Protein 8CBA (pdb70)

Nearest PDB structures (foldseek):
  8cba-assembly1_A  TM=1.005E+00  e=4.053E-39  Enterococcus faecalis
  8fh4-assembly4_D  TM=4.924E-01  e=2.339E-04  Homo sapiens
  6e2n-assembly1_B  TM=5.379E-01  e=1.139E-03  Homo sapiens
  8ps7-assembly1_A  TM=4.544E-01  e=3.965E-04  Medicago truncatula
  6xih-assembly2_B  TM=5.307E-01  e=2.171E-03  Homo sapiens

Foldseek 3Di:
DDQWDDDPQWIWGNDDFKIKIKHACVVFPDDPCACVQQDDDPQEFHWDDWDDDPRMIITITTDDPQWAQQVVCLPPDPLQVLLLLLLVLVVVVVVPFFAALASRQKIDNGSNRIGGYDTGDPPPRDDGDPDDPLLRSLLRVCCSHHDDHSVVCNVPVVVVCVPRPDVLSVVSVPDDDSVSNSVSSVVVNVVVVDD

Secondary structure (DSSP, 8-state):
---EEEETTEEEEE-SSEEEEEEEGGG-S--TTGGGGGS--TTBPPEEEEEEETTEEEEEEE--TT-EEGGGGTTS-HHHHHHHHHHHHHH-GGGT--B--SGGGEEEEETTEEEE--B--SSS-S----S-HHHHHHHHHHHHHSSS-HHHHHHHHHHHHHHH--HHHHHHHH--SHHHHHHHHHHHHHHHT--

B-factor: mean 20.82, std 8.67, range [10.29, 68.73]

Structure (mmCIF, N/CA/C/O backbone):
data_8CBA
#
_entry.id   8CBA
#
_cell.length_a   48.882
_cell.length_b   53.790
_cell.length_c   83.229
_cell.angle_alpha   90.000
_cell.angle_beta   90.000
_cell.angle_gamma   90.000
#
_symmetry.space_group_name_H-M   'P 21 21 21'
#
loop_
_entity.id
_entity.type
_entity.pdbx_description
1 polymer 'Conjugal transfer protein traF'
2 water water
#
loop_
_atom_site.group_PDB
_atom_site.id
_atom_site.type_symbol
_atom_site.label_atom_id
_atom_site.label_alt_id
_atom_site.label_comp_id
_atom_site.label_asym_id
_atom_site.label_entity_id
_atom_site.label_seq_id
_atom_site.pdbx_PDB_ins_code
_atom_site.Cartn_x
_atom_site.Cartn_y
_atom_site.Cartn_z
_atom_site.occupancy
_atom_site.B_iso_or_equiv
_atom_site.auth_seq_id
_atom_site.auth_comp_id
_atom_site.auth_asym_id
_atom_site.auth_atom_id
_atom_site.pdbx_PDB_model_num
ATOM 1 N N . SER A 1 2 ? -6.99596 14.68941 28.49256 1.000 43.67409 0 SER A N 1
ATOM 2 C CA . SER A 1 2 ? -5.67120 14.56589 29.08418 1.000 41.12827 0 SER A CA 1
ATOM 3 C C . SER A 1 2 ? -5.40443 13.13767 29.52937 1.000 38.64038 0 SER A C 1
ATOM 4 O O . SER A 1 2 ? -5.91869 12.69396 30.55890 1.000 40.49009 0 SER A O 1
ATOM 7 N N A MET A 1 3 ? -4.60902 12.40937 28.74409 0.512 33.97006 1 MET A N 1
ATOM 8 N N B MET A 1 3 ? -4.57996 12.43294 28.76637 0.488 33.97778 1 MET A N 1
ATOM 9 C CA A MET A 1 3 ? -4.28293 11.02408 29.06864 0.512 30.89001 1 MET A CA 1
ATOM 10 C CA B MET A 1 3 ? -4.25825 11.05384 29.09597 0.488 30.91147 1 MET A CA 1
ATOM 11 C C A MET A 1 3 ? -3.24397 10.98594 30.18562 0.512 28.93946 1 MET A C 1
ATOM 12 C C B MET A 1 3 ? -3.23057 11.00864 30.21524 0.488 28.94694 1 MET A C 1
ATOM 13 O O A MET A 1 3 ? -2.11948 11.46559 30.00650 0.512 30.42555 1 MET A O 1
ATOM 14 O O B MET A 1 3 ? -2.10623 11.49943 30.06393 0.488 30.49837 1 MET A O 1
ATOM 23 N N . LYS A 1 4 ? -3.61570 10.41120 31.33701 1.000 19.47950 2 LYS A N 1
ATOM 24 C CA . LYS A 1 4 ? -2.76851 10.39582 32.52282 1.000 17.63283 2 LYS A CA 1
ATOM 25 C C . LYS A 1 4 ? -1.86495 9.17392 32.61925 1.000 14.22342 2 LYS A C 1
ATOM 26 O O . LYS A 1 4 ? -1.01408 9.12048 33.51528 1.000 15.04831 2 LYS A O 1
ATOM 32 N N . TYR A 1 5 ? -2.02125 8.21331 31.71317 1.000 15.03106 3 TYR A N 1
ATOM 33 C CA . TYR A 1 5 ? -1.30967 6.94572 31.76144 1.000 14.00578 3 TYR A CA 1
ATOM 34 C C . TYR A 1 5 ? -1.13719 6.46185 30.33437 1.000 13.46555 3 TYR A C 1
ATOM 35 O O . TYR A 1 5 ? -2.07169 6.54475 29.53243 1.000 15.97336 3 TYR A O 1
ATOM 44 N N . LYS A 1 6 ? 0.05762 5.97210 30.00643 1.000 12.49110 4 LYS A N 1
ATOM 45 C CA . LYS A 1 6 ? 0.25827 5.35428 28.70041 1.000 12.16430 4 LYS A CA 1
ATOM 46 C C . LYS A 1 6 ? 1.42928 4.37830 28.74487 1.000 13.30286 4 LYS A C 1
ATOM 47 O O . LYS A 1 6 ? 2.46156 4.65745 29.36171 1.000 14.15069 4 LYS A O 1
ATOM 53 N N . ILE A 1 7 ? 1.25794 3.24448 28.08096 1.000 12.65494 5 ILE A N 1
ATOM 54 C CA . ILE A 1 7 ? 2.32498 2.26493 27.91504 1.000 11.82226 5 ILE A CA 1
ATOM 55 C C . ILE A 1 7 ? 3.22520 2.69806 26.76251 1.000 12.35612 5 ILE A C 1
ATOM 56 O O . ILE A 1 7 ? 2.74767 3.16542 25.72282 1.000 13.53369 5 ILE A O 1
ATOM 61 N N A LEU A 1 8 ? 4.53348 2.54977 26.93893 0.891 11.69541 6 LEU A N 1
ATOM 62 N N B LEU A 1 8 ? 4.53303 2.50802 26.93669 0.109 11.78669 6 LEU A N 1
ATOM 63 C CA A LEU A 1 8 ? 5.49128 2.60114 25.83873 0.891 12.15958 6 LEU A CA 1
ATOM 64 C CA B LEU A 1 8 ? 5.51852 2.62529 25.86201 0.109 12.11219 6 LEU A CA 1
ATOM 65 C C A LEU A 1 8 ? 6.41139 1.40169 26.00555 0.891 12.59792 6 LEU A C 1
ATOM 66 C C B LEU A 1 8 ? 6.43513 1.41214 26.00239 0.109 12.77048 6 LEU A C 1
ATOM 67 O O A LEU A 1 8 ? 7.25604 1.38732 26.91004 0.891 12.16825 6 LEU A O 1
ATOM 68 O O B LEU A 1 8 ? 7.32031 1.40707 26.86405 0.109 12.34137 6 LEU A O 1
ATOM 77 N N . LYS A 1 9 ? 6.23483 0.39570 25.15535 1.000 14.88415 7 LYS A N 1
ATOM 78 C CA . LYS A 1 9 ? 6.99376 -0.84785 25.26542 1.000 14.21468 7 LYS A CA 1
ATOM 79 C C . LYS A 1 9 ? 6.87671 -1.40714 26.68393 1.000 12.38551 7 LYS A C 1
ATOM 80 O O . LYS A 1 9 ? 5.75771 -1.61070 27.15592 1.000 14.63715 7 LYS A O 1
ATOM 86 N N . ASN A 1 10 ? 7.99088 -1.62573 27.39676 1.000 12.23458 8 ASN A N 1
ATOM 87 C CA . ASN A 1 10 ? 7.92178 -2.14995 28.76105 1.000 14.04546 8 ASN A CA 1
ATOM 88 C C . ASN A 1 10 ? 7.92338 -1.05595 29.82271 1.000 12.25747 8 ASN A C 1
ATOM 89 O O . ASN A 1 10 ? 8.12180 -1.35250 31.00953 1.000 13.77269 8 ASN A O 1
ATOM 94 N N . LEU A 1 11 ? 7.69873 0.19232 29.42707 1.000 12.42597 9 LEU A N 1
ATOM 95 C CA . LEU A 1 11 ? 7.58120 1.32153 30.33999 1.000 11.50880 9 LEU A CA 1
ATOM 96 C C . LEU A 1 11 ? 6.11029 1.66921 30.52451 1.000 12.12876 9 LEU A C 1
ATOM 97 O O . LEU A 1 11 ? 5.32748 1.62077 29.57118 1.000 12.89128 9 LEU A O 1
ATOM 102 N N . GLN A 1 12 ? 5.73821 2.04417 31.73805 1.000 11.69523 10 GLN A N 1
ATOM 103 C CA . GLN A 1 12 ? 4.45512 2.68205 31.99843 1.000 12.21397 10 GLN A CA 1
ATOM 104 C C . GLN A 1 12 ? 4.71904 4.12508 32.40867 1.000 12.36437 10 GLN A C 1
ATOM 105 O O . GLN A 1 12 ? 5.48356 4.37392 33.35122 1.000 12.01353 10 GLN A O 1
ATOM 111 N N . PHE A 1 13 ? 4.10140 5.06982 31.69686 1.000 12.14382 11 PHE A N 1
ATOM 112 C CA . PHE A 1 13 ? 4.20766 6.49290 32.00385 1.000 11.06630 11 PHE A CA 1
ATOM 113 C C . PHE A 1 13 ? 2.97157 6.94574 32.76685 1.000 11.20683 11 PHE A C 1
ATOM 114 O O . PHE A 1 13 ? 1.84214 6.63344 32.38045 1.000 12.85723 11 PHE A O 1
ATOM 122 N N . TYR A 1 14 ? 3.19427 7.73325 33.82624 1.000 12.74071 12 TYR A N 1
ATOM 123 C CA . TYR A 1 14 ? 2.13734 8.33521 34.63847 1.000 13.63194 12 TYR A CA 1
ATOM 124 C C . TYR A 1 14 ? 2.38464 9.83856 34.64446 1.000 14.30150 12 TYR A C 1
ATOM 125 O O . TYR A 1 14 ? 3.40342 10.30312 35.16539 1.000 14.68457 12 TYR A O 1
ATOM 134 N N . TYR A 1 15 ? 1.47079 10.59355 34.04131 1.000 13.09896 13 TYR A N 1
ATOM 135 C CA . TYR A 1 15 ? 1.61200 12.04689 33.90253 1.000 13.74925 13 TYR A CA 1
ATOM 136 C C . TYR A 1 15 ? 0.80981 12.69004 35.02883 1.000 14.29392 13 TYR A C 1
ATOM 137 O O . TYR A 1 15 ? -0.41649 12.78716 34.95078 1.000 18.84929 13 TYR A O 1
ATOM 146 N N . GLN A 1 16 ? 1.50124 13.08761 36.09050 1.000 14.78639 14 GLN A N 1
ATO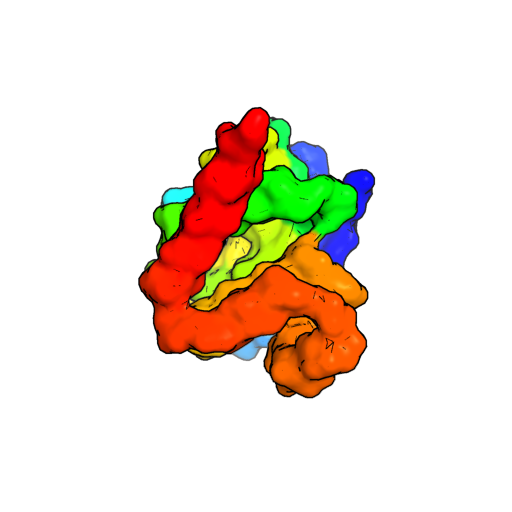M 147 C CA . GLN A 1 16 ? 0.86146 13.59885 37.28844 1.000 16.42866 14 GLN A CA 1
ATOM 148 C C . GLN A 1 16 ? 0.99385 15.11901 37.36275 1.000 16.58068 14 GLN A C 1
ATOM 149 O O . GLN A 1 16 ? 1.44207 15.78330 36.42413 1.000 16.71209 14 GLN A O 1
ATOM 155 N N . GLU A 1 17 ? 0.59424 15.67891 38.50384 1.000 18.42003 15 GLU A N 1
ATOM 156 C CA . GLU A 1 17 ? 0.47047 17.12495 38.62526 1.000 21.40460 15 GLU A CA 1
ATOM 157 C C . GLU A 1 17 ? 1.83226 17.80198 38.59328 1.000 16.08733 15 GLU A C 1
ATOM 158 O O . GLU A 1 17 ? 2.06487 18.71736 37.79276 1.000 20.49873 15 GLU A O 1
ATOM 164 N N . ASN A 1 18 ? 2.73621 17.37893 39.47286 1.000 18.87776 16 ASN A N 1
ATOM 165 C CA . ASN A 1 18 ? 4.03941 18.00052 39.62788 1.000 21.34833 16 ASN A CA 1
ATOM 166 C C . ASN A 1 18 ? 5.16176 17.13104 39.10478 1.000 16.98392 16 ASN A C 1
ATOM 167 O O . ASN A 1 18 ? 6.30519 17.59339 39.05251 1.000 15.74109 16 ASN A O 1
ATOM 172 N N . VAL A 1 19 ? 4.87218 15.87531 38.75350 1.000 15.64074 17 VAL A N 1
ATOM 173 C CA . VAL A 1 19 ? 5.89520 14.91578 38.36896 1.000 15.16037 17 VAL A CA 1
ATOM 174 C C . VAL A 1 19 ? 5.35905 14.02720 37.25623 1.000 13.65524 17 VAL A C 1
ATOM 175 O O . VAL A 1 19 ? 4.15021 13.92569 37.02660 1.000 14.62083 17 VAL A O 1
ATOM 179 N N A ILE A 1 20 ? 6.29665 13.43299 36.51267 0.555 13.20792 18 ILE A N 1
ATOM 180 N N B ILE A 1 20 ? 6.28734 13.36487 36.57761 0.445 13.40137 18 ILE A N 1
ATOM 181 C CA A ILE A 1 20 ? 6.04919 12.26673 35.67019 0.555 13.85302 18 ILE A CA 1
ATOM 182 C CA B ILE A 1 20 ? 5.98129 12.25394 35.69031 0.445 13.85138 18 ILE A CA 1
ATOM 183 C C A ILE A 1 20 ? 6.70447 11.08686 36.37171 0.555 12.94449 18 ILE A C 1
ATOM 184 C C B ILE A 1 20 ? 6.74757 11.05168 36.20962 0.445 13.46292 18 ILE A C 1
ATOM 185 O O A ILE A 1 20 ? 7.78417 11.23376 36.95267 0.555 11.27270 18 ILE A O 1
ATOM 186 O O B ILE A 1 20 ? 7.93932 11.15822 36.52129 0.445 12.75557 18 ILE A O 1
ATOM 195 N N . VAL A 1 21 ? 6.06274 9.91964 36.32711 1.000 13.36450 19 VAL A N 1
ATOM 196 C CA . VAL A 1 21 ? 6.66079 8.68767 36.82879 1.000 14.26885 19 VAL A CA 1
ATOM 197 C C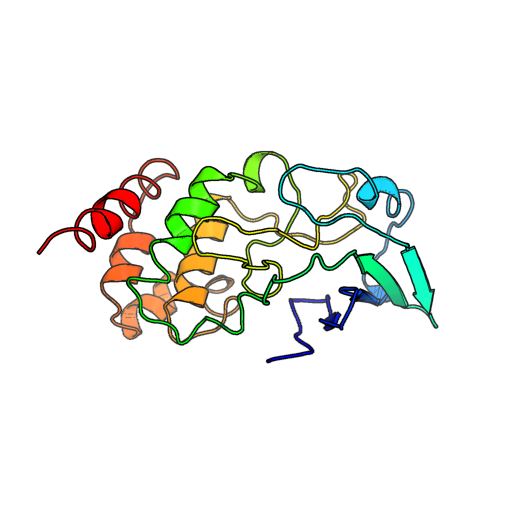 . VAL A 1 21 ? 6.77213 7.70213 35.67374 1.000 13.69052 19 VAL A C 1
ATOM 198 O O . VAL A 1 21 ? 5.79872 7.47946 34.94268 1.000 13.99330 19 VAL A O 1
ATOM 202 N N . VAL A 1 22 ? 7.96046 7.13395 35.48998 1.000 12.53483 20 VAL A N 1
ATOM 203 C CA . VAL A 1 22 ? 8.15744 6.00438 34.58673 1.000 11.59425 20 VAL A CA 1
ATOM 204 C C . VAL A 1 22 ? 8.41194 4.77463 35.44343 1.000 12.45377 20 VAL A C 1
ATOM 205 O O . VAL A 1 22 ? 9.30711 4.77550 36.29814 1.000 13.64368 20 VAL A O 1
ATOM 209 N N . GLN A 1 23 ? 7.59533 3.74318 35.24918 1.000 12.16720 21 GLN A N 1
ATOM 210 C CA . GLN A 1 23 ? 7.68661 2.48690 35.98302 1.000 11.74554 21 GLN A CA 1
ATOM 211 C C . GLN A 1 23 ? 8.15586 1.38713 35.04140 1.000 14.00218 21 GLN A C 1
ATOM 212 O O . GLN A 1 23 ? 7.62029 1.24510 33.93425 1.000 16.18956 21 GLN A O 1
ATOM 218 N N . ILE A 1 24 ? 9.15550 0.61723 35.47023 1.000 12.64643 22 ILE A N 1
ATOM 219 C CA . ILE A 1 24 ? 9.67725 -0.52163 34.71159 1.000 13.02080 22 ILE A CA 1
ATOM 220 C C . ILE A 1 24 ? 9.83406 -1.68633 35.67817 1.000 11.88215 22 ILE A C 1
ATOM 221 O O . ILE A 1 24 ? 10.52210 -1.56075 36.70067 1.000 12.91186 22 ILE A O 1
ATOM 226 N N . ASN A 1 25 ? 9.19703 -2.80987 35.37228 1.000 11.85614 23 ASN A N 1
ATOM 227 C CA . ASN A 1 25 ? 9.35978 -3.98947 36.21057 1.000 12.32528 23 ASN A CA 1
ATOM 228 C C . ASN A 1 25 ? 10.81351 -4.45038 36.17351 1.000 11.77585 23 ASN A C 1
ATOM 229 O O . ASN A 1 25 ? 11.42270 -4.53217 35.10456 1.000 13.06952 23 ASN A O 1
ATOM 234 N N . GLU A 1 26 ? 11.37791 -4.74969 37.35327 1.000 13.38146 24 GLU A N 1
ATOM 235 C CA . GLU A 1 26 ? 12.78032 -5.15003 37.39836 1.000 14.32271 24 GLU A CA 1
ATOM 236 C C . GLU A 1 26 ? 13.04835 -6.46307 36.67893 1.000 14.31999 24 GLU A C 1
ATOM 237 O O . GLU A 1 26 ? 14.20950 -6.74775 36.36716 1.000 17.19841 24 GLU A O 1
ATOM 243 N N . LYS A 1 27 ? 12.01104 -7.23123 36.34968 1.000 14.03638 25 LYS A N 1
ATOM 244 C CA . LYS A 1 27 ? 12.23742 -8.44313 35.57060 1.000 16.17002 25 LYS A CA 1
ATOM 245 C C . LYS A 1 27 ? 12.77464 -8.13311 34.18082 1.000 19.01412 25 LYS A C 1
ATOM 246 O O . LYS A 1 27 ? 13.34251 -9.02294 33.53878 1.000 19.56110 25 LYS A O 1
ATOM 252 N N . TYR A 1 28 ? 12.63026 -6.89479 33.71194 1.000 15.71008 26 TYR A N 1
ATOM 253 C CA . TYR A 1 28 ? 13.17730 -6.47647 32.43084 1.000 16.45338 26 TYR A CA 1
ATOM 254 C C . TYR A 1 28 ? 14.57633 -5.88501 32.53901 1.000 18.68409 26 TYR A C 1
ATOM 255 O O . TYR A 1 28 ? 15.15776 -5.51902 31.51239 1.000 20.55113 26 TYR A O 1
ATOM 264 N N . LEU A 1 29 ? 15.13131 -5.77974 33.74476 1.000 18.55288 27 LEU A N 1
ATOM 265 C CA . LEU A 1 29 ? 16.39869 -5.08572 33.97545 1.000 20.75055 27 LEU A CA 1
ATOM 266 C C . LEU A 1 29 ? 17.40480 -6.08037 34.54656 1.000 24.45331 27 LEU A C 1
ATOM 267 O O . LEU A 1 29 ? 17.52329 -6.22563 35.76548 1.000 25.13511 27 LEU A O 1
ATOM 272 N N . THR A 1 30 ? 18.14993 -6.74700 33.66083 1.000 20.69642 28 THR A N 1
ATOM 273 C CA . THR A 1 30 ? 19.11834 -7.74363 34.11434 1.000 26.62358 28 THR A CA 1
ATOM 274 C C . THR A 1 30 ? 20.29865 -7.09550 34.83173 1.000 27.72998 28 THR A C 1
ATOM 275 O O . THR A 1 30 ? 20.78384 -7.62279 35.83951 1.000 29.74911 28 THR A O 1
ATOM 279 N N . ASN A 1 31 ? 20.77650 -5.95935 34.33171 1.000 23.13991 29 ASN A N 1
ATOM 280 C CA . ASN A 1 31 ? 21.86549 -5.21523 34.94972 1.000 25.11713 29 ASN A CA 1
ATOM 281 C C . ASN A 1 31 ? 21.34205 -3.87322 35.43400 1.000 23.56675 29 ASN A C 1
ATOM 282 O O . ASN A 1 31 ? 20.61258 -3.18768 34.71110 1.000 21.55892 29 ASN A O 1
ATOM 287 N N . ARG A 1 32 ? 21.72146 -3.49594 36.65780 1.000 23.09063 30 ARG A N 1
ATOM 288 C CA . ARG A 1 32 ? 21.20479 -2.28285 37.28081 1.000 22.16131 30 ARG A CA 1
ATOM 289 C C . ARG A 1 32 ? 22.29427 -1.40799 37.89414 1.000 18.46065 30 ARG A C 1
ATOM 290 O O . ARG A 1 32 ? 21.97168 -0.40040 38.52948 1.000 19.47004 30 ARG A O 1
ATOM 298 N N A GLU A 1 33 ? 23.56920 -1.75424 37.67747 0.501 20.20416 31 GLU A N 1
ATOM 299 N N B GLU A 1 33 ? 23.56921 -1.74959 37.69765 0.499 20.17492 31 GLU A N 1
ATOM 300 C CA A GLU A 1 33 ? 24.69437 -1.04093 38.27875 0.501 21.50449 31 GLU A CA 1
ATOM 301 C CA B GLU A 1 33 ? 24.65623 -1.01678 38.34168 0.499 21.43176 31 GLU A CA 1
ATOM 302 C C A G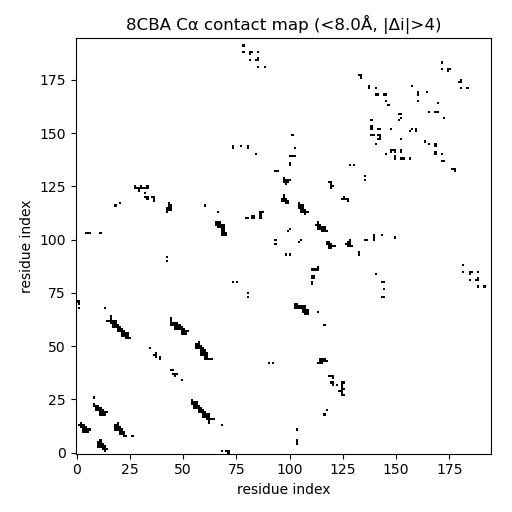LU A 1 33 ? 24.66547 0.45127 37.97868 0.501 22.47894 31 GLU A C 1
ATOM 303 C C B GLU A 1 33 ? 24.64595 0.47049 37.99568 0.499 22.43352 31 GLU A C 1
ATOM 304 O O A GLU A 1 33 ? 25.09554 1.26055 38.80830 0.501 22.01636 31 GLU A O 1
ATOM 305 O O B GLU A 1 33 ? 25.06122 1.29775 38.81591 0.499 22.03912 31 GLU A O 1
ATOM 316 N N . HIS A 1 34 ? 24.16605 0.83693 36.80425 1.000 20.17007 32 HIS A N 1
ATOM 317 C CA . HIS A 1 34 ? 24.26499 2.21001 36.32311 1.000 19.08739 32 HIS A CA 1
ATOM 318 C C . HIS A 1 34 ? 22.92843 2.94495 36.25904 1.000 18.22176 32 HIS A C 1
ATOM 319 O O . HIS A 1 34 ? 22.84645 4.00305 35.62267 1.000 19.91180 32 HIS A O 1
ATOM 326 N N A ILE A 1 35 ? 21.88822 2.41652 36.90876 0.508 19.47078 33 ILE A N 1
ATOM 327 N N B ILE A 1 35 ? 21.88188 2.42569 36.90947 0.492 19.46961 33 ILE A N 1
ATOM 328 C CA A ILE A 1 35 ? 20.55779 3.01484 36.80302 0.508 20.07668 33 ILE A CA 1
ATOM 329 C CA B ILE A 1 35 ? 20.55839 3.03645 36.76909 0.492 20.10833 33 ILE A CA 1
ATOM 330 C C A ILE A 1 35 ? 20.56938 4.47194 37.25457 0.508 19.42773 33 ILE A C 1
ATOM 331 C C B ILE A 1 35 ? 20.53313 4.47157 37.28183 0.492 19.42957 33 ILE A C 1
ATOM 332 O O A ILE A 1 35 ? 19.92334 5.33096 36.64096 0.508 19.93637 33 ILE A O 1
ATOM 333 O O B ILE A 1 35 ? 19.79687 5.31241 36.75106 0.492 20.01911 33 ILE A O 1
ATOM 342 N N . PHE A 1 36 ? 21.32848 4.78483 38.30760 1.000 18.24114 34 PHE A N 1
ATOM 343 C CA . PHE A 1 36 ? 21.36329 6.14949 38.82260 1.000 19.74217 34 PHE A CA 1
ATOM 344 C C . PHE A 1 36 ? 22.08180 7.12695 37.89524 1.000 19.30238 34 PHE A C 1
ATOM 345 O O . PHE A 1 36 ? 22.02845 8.33883 38.14405 1.000 20.29081 34 PHE A O 1
ATOM 353 N N . ASP A 1 37 ? 22.73103 6.63890 36.83176 1.000 18.04790 35 ASP A N 1
ATOM 354 C CA . ASP A 1 37 ? 23.32651 7.53986 35.84934 1.000 19.56399 35 ASP A CA 1
ATOM 355 C C . ASP A 1 37 ? 22.28680 8.44805 35.20474 1.000 20.86078 35 ASP A C 1
ATOM 356 O O . ASP A 1 37 ? 22.63238 9.53136 34.72304 1.000 21.39277 35 ASP A O 1
ATOM 361 N N . VAL A 1 38 ? 21.01543 8.03680 35.18261 1.000 18.49745 36 VAL A N 1
ATOM 362 C CA . VAL A 1 38 ? 19.99113 8.86999 34.55683 1.000 20.42338 36 VAL A CA 1
ATOM 363 C C . VAL A 1 38 ? 19.71308 10.15303 35.32452 1.000 20.90453 36 VAL A C 1
ATOM 364 O O . VAL A 1 38 ? 18.97998 11.01138 34.82379 1.000 19.39987 36 VAL A O 1
ATOM 368 N N . GLU A 1 39 ? 20.27917 10.31696 36.52385 1.000 18.84180 37 GLU A N 1
ATOM 369 C CA . GLU A 1 39 ? 20.16644 11.58749 37.22886 1.000 20.08925 37 GLU A CA 1
ATOM 370 C C . GLU A 1 39 ? 20.98632 12.68895 36.57364 1.000 21.19921 37 GLU A C 1
ATOM 371 O O . GLU A 1 39 ? 20.79913 13.86196 36.91380 1.000 23.70811 37 GLU A O 1
ATOM 377 N N . GLU A 1 40 ? 21.87392 12.34409 35.64465 1.000 20.65788 38 GLU A N 1
ATOM 378 C CA . GLU A 1 40 ? 22.67782 13.34421 34.95324 1.000 23.89969 38 GLU A CA 1
ATOM 379 C C . GLU A 1 40 ? 21.78778 14.22547 34.08551 1.000 25.02978 38 GLU A C 1
ATOM 380 O O . GLU A 1 40 ? 20.96320 13.72438 33.31340 1.000 22.28196 38 GLU A O 1
ATOM 386 N N A SER A 1 41 ? 21.94646 15.53966 34.21835 0.513 24.14778 39 SER A N 1
ATOM 387 N N B SER A 1 41 ? 21.969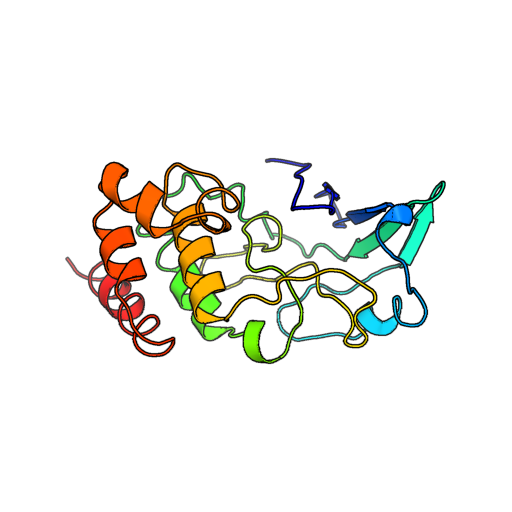77 15.53799 34.20537 0.487 24.17733 39 SER A N 1
ATOM 388 C CA A SER A 1 41 ? 21.12413 16.46546 33.45601 0.513 24.58113 39 SER A CA 1
ATOM 389 C CA B SER A 1 41 ? 21.16840 16.48551 33.44972 0.487 24.60050 39 SER A CA 1
ATOM 390 C C A SER A 1 41 ? 21.54153 16.46913 31.98901 0.513 24.82147 39 SER A C 1
ATOM 391 C C B SER A 1 41 ? 21.54721 16.44598 31.97475 0.487 24.83074 39 SER A C 1
ATOM 392 O O A SER A 1 41 ? 22.68590 16.17912 31.63429 0.513 25.14891 39 SER A O 1
ATOM 393 O O B SER A 1 41 ? 22.67334 16.11540 31.60105 0.487 25.23396 39 SER A O 1
ATOM 398 N N . GLU A 1 42 ? 20.58754 16.81669 31.13032 1.000 21.95544 40 GLU A N 1
ATOM 399 C CA . GLU A 1 42 ? 20.83459 16.92155 29.69947 1.000 23.16995 40 GLU A CA 1
ATOM 400 C C . GLU A 1 42 ? 19.88847 17.96005 29.13479 1.000 20.00743 40 GLU A C 1
ATOM 401 O O . GLU A 1 42 ? 18.71702 17.98803 29.50973 1.000 19.91395 40 GLU A O 1
ATOM 407 N N . GLN A 1 43 ? 20.40231 18.81772 28.25701 1.000 22.19920 41 GLN A N 1
ATOM 408 C CA . GLN A 1 43 ? 19.54740 19.79990 27.61354 1.000 21.26292 41 GLN A CA 1
ATOM 409 C C . GLN A 1 43 ? 18.37565 19.10291 26.92938 1.000 16.42402 41 GLN A C 1
ATOM 410 O O . GLN A 1 43 ? 18.53586 18.05458 26.29958 1.000 18.33487 41 GLN A O 1
ATOM 416 N N . TYR A 1 44 ? 17.18761 19.67913 27.09353 1.000 17.02156 42 TYR A N 1
ATOM 417 C CA . TYR A 1 44 ? 15.92379 19.20728 26.52041 1.000 16.00880 42 TYR A CA 1
ATOM 418 C C . TYR A 1 44 ? 15.31177 18.01622 27.24871 1.000 16.05453 42 TYR A C 1
ATOM 419 O O . TYR A 1 44 ? 14.31914 17.46814 26.74648 1.000 18.77522 42 TYR A O 1
ATOM 428 N N . PHE A 1 45 ? 15.85451 17.59675 28.39332 1.000 14.98580 43 PHE A N 1
ATOM 429 C CA . PHE A 1 45 ? 15.27035 16.53560 29.20245 1.000 15.52382 43 PHE A CA 1
ATOM 430 C C . PHE A 1 45 ? 14.87309 17.09013 30.55906 1.000 16.88363 43 PHE A C 1
ATOM 431 O O . PHE A 1 45 ? 15.59470 17.90863 31.13884 1.000 17.56948 43 PHE A O 1
ATOM 439 N N . VAL A 1 46 ? 13.71567 16.65356 31.05973 1.000 14.41616 44 VAL A N 1
ATOM 440 C CA . VAL A 1 46 ? 13.31755 17.03778 32.40768 1.000 15.50803 44 VAL A CA 1
ATOM 441 C C . VAL A 1 46 ? 14.24881 16.38929 33.42819 1.000 15.57955 44 VAL A C 1
ATOM 442 O O . VAL A 1 46 ? 14.87168 15.35152 33.18007 1.000 18.00562 44 VAL A O 1
ATOM 446 N N . ASP A 1 47 ? 14.34301 17.01422 34.59903 1.000 16.12291 45 ASP A N 1
ATOM 447 C CA . ASP A 1 47 ? 15.25367 16.53682 35.63109 1.000 17.57802 45 ASP A CA 1
ATOM 448 C C . ASP A 1 47 ? 14.64275 15.39080 36.42976 1.000 15.82017 45 ASP A C 1
ATOM 449 O O . ASP A 1 47 ? 13.45194 15.39201 36.74268 1.000 17.12088 45 ASP A O 1
ATOM 454 N N . VAL A 1 48 ? 15.47420 14.41579 36.76778 1.000 17.44011 46 VAL A N 1
ATOM 455 C CA . VAL A 1 48 ? 15.05997 13.33787 37.65714 1.000 16.87083 46 VAL A CA 1
ATOM 456 C C . VAL A 1 48 ? 15.03931 13.85524 39.08937 1.000 19.62667 46 VAL A C 1
ATOM 457 O O . VAL A 1 48 ? 16.00426 14.47668 39.55599 1.000 21.78799 46 VAL A O 1
ATOM 461 N N . GLU A 1 49 ? 13.92824 13.62235 39.78295 1.000 15.90163 47 GLU A N 1
ATOM 462 C CA . GLU A 1 49 ? 13.81723 13.97727 41.19098 1.000 16.99041 47 GLU A CA 1
ATOM 463 C C . GLU A 1 49 ? 14.21073 12.83142 42.11394 1.000 16.75613 47 GLU A C 1
ATOM 464 O O . GLU A 1 49 ? 14.89885 13.06191 43.11720 1.000 20.07866 47 GLU A O 1
ATOM 470 N N A GLU A 1 50 ? 13.80490 11.60109 41.80839 0.579 16.99311 48 GLU A N 1
ATOM 471 N N B GLU A 1 50 ? 13.77623 11.60759 41.81136 0.421 17.02298 48 GLU A N 1
ATOM 472 C CA A GLU A 1 50 ? 14.19811 10.47443 42.64426 0.579 19.46720 48 GLU A CA 1
ATOM 473 C CA B GLU A 1 50 ? 14.06504 10.45022 42.64854 0.421 19.44470 48 GLU A CA 1
ATOM 474 C C A GLU A 1 50 ? 14.00696 9.16744 41.89144 0.579 17.28250 48 GLU A C 1
ATOM 475 C C B GLU A 1 50 ? 14.11006 9.19462 41.78918 0.421 17.65152 48 GLU A C 1
ATOM 476 O O A GLU A 1 50 ? 13.20162 9.06884 40.95927 0.579 15.95573 48 GLU A O 1
ATOM 477 O O B GLU A 1 50 ? 13.57022 9.15508 40.67971 0.421 15.08727 48 GLU A O 1
ATOM 488 N N . ILE A 1 51 ? 14.77020 8.16457 42.31792 1.000 15.36696 49 ILE A N 1
ATOM 489 C CA . ILE A 1 51 ? 14.71740 6.81272 41.77152 1.000 18.97233 49 ILE A CA 1
ATOM 490 C C . ILE A 1 51 ? 14.41751 5.88509 42.93851 1.000 16.94449 49 ILE A C 1
ATOM 491 O O . ILE A 1 51 ? 15.15343 5.87729 43.93472 1.000 19.81050 49 ILE A O 1
ATOM 496 N N . LEU A 1 52 ? 13.33793 5.11833 42.82834 1.000 15.78787 50 LEU A N 1
ATOM 497 C CA . LEU A 1 52 ? 12.85016 4.26846 43.90380 1.000 17.35846 50 LEU A CA 1
ATOM 498 C C . LEU A 1 52 ? 12.53720 2.89816 43.32384 1.000 15.70928 50 LEU A C 1
ATOM 499 O O . LEU A 1 52 ? 12.44737 2.72603 42.10648 1.000 14.90075 50 LEU A O 1
ATOM 504 N N . THR A 1 53 ? 12.36391 1.91104 44.19146 1.000 15.49450 51 THR A N 1
ATOM 505 C CA . THR A 1 53 ? 11.70692 0.68128 43.77697 1.000 16.13640 51 THR A CA 1
ATOM 506 C C . THR A 1 53 ? 10.52155 0.41012 44.68416 1.000 16.32339 51 THR A C 1
ATOM 507 O O . THR A 1 53 ? 10.50387 0.81419 45.85719 1.000 17.10513 51 THR A O 1
ATOM 511 N N . LYS A 1 54 ? 9.53467 -0.28514 44.13279 1.000 17.28972 52 LYS A N 1
ATOM 512 C CA . LYS A 1 54 ? 8.28344 -0.56801 44.82158 1.000 17.32900 52 LYS A CA 1
ATOM 513 C C . LYS A 1 54 ? 7.87703 -1.97092 44.40342 1.000 16.91055 52 LYS A C 1
ATOM 514 O O . LYS A 1 54 ? 7.48753 -2.17669 43.25185 1.000 16.07909 52 LYS A O 1
ATOM 520 N N . ASP A 1 55 ? 8.00921 -2.93606 45.31400 1.000 16.38550 53 ASP A N 1
ATOM 521 C CA . ASP A 1 55 ? 7.58777 -4.31886 45.08002 1.000 17.87993 53 ASP A CA 1
ATOM 522 C C . ASP A 1 55 ? 8.08489 -4.85912 43.73644 1.000 14.71437 53 ASP A C 1
ATOM 523 O O . ASP A 1 55 ? 7.32370 -5.40119 42.92970 1.000 16.77211 53 ASP A O 1
ATOM 528 N N . GLY A 1 56 ? 9.38427 -4.71882 43.50585 1.000 14.71624 54 GLY A N 1
ATOM 529 C CA . GLY A 1 56 ? 10.00620 -5.29991 42.33322 1.000 14.64700 54 GLY A CA 1
ATOM 530 C C . GLY A 1 56 ? 9.90777 -4.47215 41.07046 1.000 12.83942 54 GLY A C 1
ATOM 531 O O . GLY A 1 56 ? 10.24674 -4.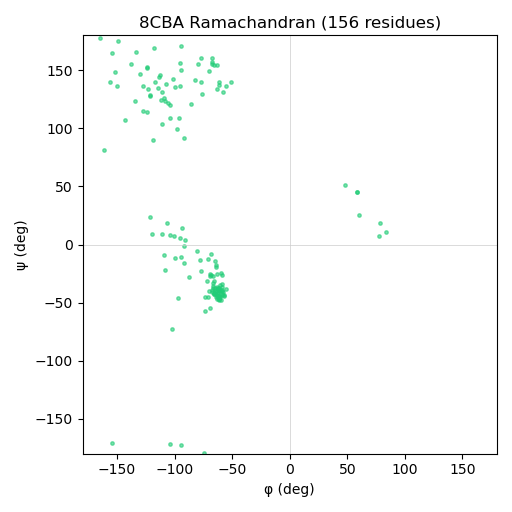97577 39.99101 1.000 15.16963 54 GLY A O 1
ATOM 532 N N . LYS A 1 57 ? 9.47523 -3.21689 41.17155 1.000 13.19953 55 LYS A N 1
ATOM 533 C CA . LYS A 1 57 ? 9.36212 -2.32067 40.02572 1.000 13.01592 55 LYS A CA 1
ATOM 534 C C . LYS A 1 57 ? 10.18999 -1.07170 40.27785 1.000 11.66407 55 LYS A C 1
ATOM 535 O O . LYS A 1 57 ? 10.13519 -0.48702 41.36566 1.000 14.11748 55 LYS A O 1
ATOM 541 N N . LEU A 1 58 ? 10.96350 -0.68469 39.27450 1.000 13.01530 56 LEU A N 1
ATOM 542 C CA . LEU A 1 58 ? 11.69530 0.56807 39.30809 1.000 13.89813 56 LEU A CA 1
ATOM 543 C C . LEU A 1 58 ? 10.75123 1.73116 39.02113 1.000 13.23005 56 LEU A C 1
ATOM 544 O O . LEU A 1 58 ? 9.86739 1.63392 38.16083 1.000 13.81934 56 LEU A O 1
ATOM 549 N N . GLU A 1 59 ? 10.94762 2.83149 39.74999 1.000 13.12340 57 GLU A N 1
ATOM 550 C CA . GLU A 1 59 ? 10.16054 4.05248 39.60657 1.000 12.96472 57 GLU A CA 1
ATOM 551 C C . GLU A 1 59 ? 11.15454 5.18547 39.41183 1.000 13.54849 57 GLU A C 1
ATOM 552 O O . GLU A 1 59 ? 11.93942 5.48591 40.31956 1.000 15.42330 57 GLU A O 1
ATOM 558 N N . ILE A 1 60 ? 11.13995 5.81403 38.24243 1.000 13.04211 58 ILE A N 1
ATOM 559 C CA . ILE A 1 60 ? 11.90574 7.03124 38.01087 1.000 13.98199 58 ILE A CA 1
ATOM 560 C C . ILE A 1 60 ? 10.92015 8.19080 38.04742 1.000 13.87220 58 ILE A C 1
ATOM 561 O O . ILE A 1 60 ? 9.96040 8.23193 37.26356 1.000 13.74497 58 ILE A O 1
ATOM 566 N N . VAL A 1 61 ? 11.13901 9.12202 38.97162 1.000 13.91214 59 VAL A N 1
ATOM 567 C CA . VAL A 1 61 ? 10.24615 10.25029 39.19577 1.000 14.55470 59 VAL A CA 1
ATOM 568 C C . VAL A 1 61 ? 10.92113 11.48634 38.61865 1.000 14.61251 59 VAL A C 1
ATOM 569 O O . VAL A 1 61 ? 12.03190 11.83693 39.03231 1.000 16.24434 59 VAL A O 1
ATOM 573 N N . TYR A 1 62 ? 10.25791 12.14880 37.66971 1.000 13.84876 60 TYR A N 1
ATOM 574 C CA . TYR A 1 62 ? 10.80207 13.30870 36.97906 1.000 14.39166 60 TYR A CA 1
ATOM 575 C C . TYR A 1 62 ? 10.02043 14.55613 37.35717 1.000 13.92358 60 TYR A C 1
ATOM 576 O O . TYR A 1 62 ? 8.80381 14.51169 37.55182 1.000 14.51041 60 TYR A O 1
ATOM 585 N N . ASN A 1 63 ? 10.72416 15.68588 37.42695 1.000 14.42634 61 ASN A N 1
ATOM 586 C CA . ASN A 1 63 ? 10.04765 16.97165 37.51045 1.000 16.40092 61 ASN A CA 1
ATOM 587 C C . ASN A 1 63 ? 9.18435 17.19939 36.27302 1.000 15.26591 61 ASN A C 1
ATOM 588 O O . ASN A 1 63 ? 9.58579 16.89788 35.14424 1.000 17.62246 61 ASN A O 1
ATOM 593 N N . ARG A 1 64 ? 7.97637 17.71264 36.49105 1.000 13.72831 62 ARG A N 1
ATOM 594 C CA . ARG A 1 64 ? 7.12706 18.14695 35.38915 1.000 15.02446 62 ARG A CA 1
ATOM 595 C C . ARG A 1 64 ? 7.02224 19.66101 35.44960 1.000 15.67360 62 ARG A C 1
ATOM 596 O O . ARG A 1 64 ? 6.29307 20.19692 36.30153 1.000 15.51610 62 ARG A O 1
ATOM 604 N N . PRO A 1 65 ? 7.72296 20.39392 34.59002 1.000 14.51465 63 PRO A N 1
ATOM 605 C CA . PRO A 1 65 ? 7.62901 21.85805 34.63901 1.000 14.31526 63 PRO A CA 1
ATOM 606 C C . PRO A 1 65 ? 6.23776 22.33475 34.25692 1.000 15.48596 63 PRO A C 1
ATOM 607 O O . PRO A 1 65 ? 5.50798 21.67519 33.51289 1.000 15.58475 63 PRO A O 1
ATOM 611 N N . ASN A 1 66 ? 5.88565 23.51830 34.76048 1.000 15.29039 64 ASN A N 1
ATOM 612 C CA . ASN A 1 66 ? 4.55896 24.07440 34.52606 1.000 15.24894 64 ASN A CA 1
ATOM 613 C C . ASN A 1 66 ? 4.30991 24.29913 33.03935 1.000 13.53229 64 ASN A C 1
ATOM 614 O O . ASN A 1 66 ? 5.19458 24.73641 32.30418 1.000 14.63721 64 ASN A O 1
ATOM 619 N N . GLY A 1 67 ? 3.09214 23.98363 32.60903 1.000 16.01423 65 GLY A N 1
ATOM 620 C CA . GLY A 1 67 ? 2.66006 24.26356 31.25136 1.000 19.03316 65 GLY A CA 1
ATOM 621 C C . GLY A 1 67 ? 3.14291 23.30770 30.17876 1.000 19.40503 65 GLY A C 1
ATOM 622 O O . GLY A 1 67 ? 3.11724 23.67150 28.99447 1.000 24.29938 65 GLY A O 1
ATOM 623 N N . TYR A 1 68 ? 3.58367 22.11249 30.53604 1.000 18.02386 66 TYR A N 1
ATOM 624 C CA . TYR A 1 68 ? 3.98767 21.11874 29.54506 1.000 17.19371 66 TYR A CA 1
ATOM 625 C C . TYR A 1 68 ? 2.97774 19.98347 29.48523 1.000 25.56346 66 TYR A C 1
ATOM 626 O O . TYR A 1 68 ? 2.68187 19.35175 30.50609 1.000 29.18024 66 TYR A O 1
ATOM 635 N N . THR A 1 69 ? 2.47075 19.71416 28.27040 1.000 21.30968 67 THR A N 1
ATOM 636 C CA . THR A 1 69 ? 1.42972 18.74760 27.97398 1.000 23.13808 67 THR A CA 1
ATOM 637 C C . THR A 1 69 ? 2.02366 17.54199 27.26207 1.000 18.95448 67 THR A C 1
ATOM 638 O O . THR A 1 69 ? 2.86298 17.69680 26.36712 1.000 16.16198 67 THR A O 1
ATOM 642 N N . PRO A 1 70 ? 1.59650 16.34053 27.62722 1.000 18.14385 68 PRO A N 1
ATOM 643 C CA . PRO A 1 70 ? 2.03785 15.14758 26.89813 1.000 16.95802 68 PRO A CA 1
ATOM 644 C C . PRO A 1 70 ? 1.66917 15.23708 25.41933 1.000 15.71882 68 PRO A C 1
ATOM 645 O O . PRO A 1 70 ? 0.53773 15.55761 25.05689 1.000 15.40728 68 PRO A O 1
ATOM 649 N N . LEU A 1 71 ? 2.64794 14.96696 24.56652 1.000 14.81405 69 LEU A N 1
ATOM 650 C CA . LEU A 1 71 ? 2.43093 15.12742 23.13108 1.000 16.29283 69 LEU A CA 1
ATOM 651 C C . LEU A 1 71 ? 1.32301 14.21871 22.60079 1.000 15.00860 69 LEU A C 1
ATOM 652 O O . LEU A 1 71 ? 0.65760 14.56515 21.61435 1.000 16.01112 69 LEU A O 1
ATOM 657 N N A LEU A 1 72 ? 1.14435 13.04873 23.23511 0.523 15.28747 70 LEU A N 1
ATOM 658 N N B LEU A 1 72 ? 1.08890 13.06345 23.22072 0.477 15.25001 70 LEU A N 1
ATOM 659 C CA A LEU A 1 72 ? 0.00826 12.16972 22.97176 0.523 16.07401 70 LEU A CA 1
ATOM 660 C CA B LEU A 1 72 ? -0.01810 12.22873 22.77352 0.477 15.45629 70 LEU A CA 1
ATOM 661 C C A LEU A 1 72 ? -1.29527 12.95065 22.87527 0.523 15.65330 70 LEU A C 1
ATOM 662 C C B LEU A 1 72 ? -1.35559 12.95028 22.86506 0.477 15.66715 70 LEU A C 1
ATOM 663 O O A LEU A 1 72 ? -2.12862 12.67956 22.00406 0.523 17.54452 70 LEU A O 1
ATOM 664 O O B LEU A 1 72 ? -2.27069 12.63295 22.09856 0.477 17.81099 70 LEU A O 1
ATOM 673 N N . ASP A 1 73 ? -1.48586 13.92755 23.76419 1.000 15.26216 71 ASP A N 1
ATOM 674 C CA . ASP A 1 73 ? -2.73145 14.68157 23.86265 1.000 18.58229 71 ASP A CA 1
ATOM 675 C C . ASP A 1 73 ? -2.95420 15.62699 22.69041 1.000 20.33482 71 ASP A C 1
ATOM 676 O O . ASP A 1 73 ? -4.04765 16.19212 22.57359 1.000 24.91792 71 ASP A O 1
ATOM 681 N N . LEU A 1 74 ? -1.95754 15.80852 21.82917 1.000 16.27494 72 LEU A N 1
ATOM 682 C CA . LEU A 1 74 ? -2.04126 16.74717 20.71683 1.000 17.52499 72 LEU A CA 1
ATOM 683 C C . LEU A 1 74 ? -2.09187 16.05172 19.36633 1.000 16.68866 72 LEU A C 1
ATOM 684 O O . LEU A 1 74 ? -2.00312 16.72220 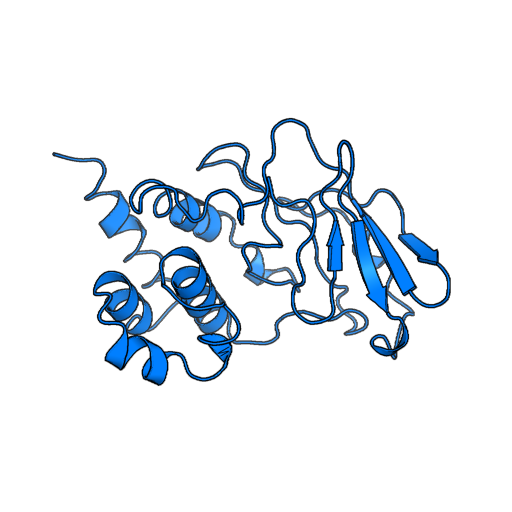18.32569 1.000 17.21309 72 LEU A O 1
ATOM 689 N N . LYS A 1 75 ? -2.24631 14.72903 19.35148 1.000 17.00911 73 LYS A N 1
ATOM 690 C CA . LYS A 1 75 ? -2.22045 14.00287 18.08990 1.000 16.76772 73 LYS A CA 1
ATOM 691 C C . LYS A 1 75 ? -3.37192 14.40938 17.17396 1.000 17.12233 73 LYS A C 1
ATOM 692 O O . LYS A 1 75 ? -3.25581 14.29350 15.94788 1.000 19.96274 73 LYS A O 1
ATOM 698 N N . GLU A 1 76 ? -4.47619 14.90180 17.72960 1.000 18.14884 74 GLU A N 1
ATOM 699 C CA . GLU A 1 76 ? -5.59938 15.29158 16.88232 1.000 21.72784 74 GLU A CA 1
ATOM 700 C C . GLU A 1 76 ? -5.55157 16.75167 16.44770 1.000 19.67045 74 GLU A C 1
ATOM 701 O O . GLU A 1 76 ? -6.48273 17.21606 15.77893 1.000 23.89131 74 GLU A O 1
ATOM 707 N N . TYR A 1 77 ? -4.49822 17.47953 16.80017 1.000 17.51012 75 TYR A N 1
ATOM 708 C CA . TYR A 1 77 ? -4.29178 18.80268 16.23655 1.000 14.33940 75 TYR A CA 1
ATOM 709 C C . TYR A 1 77 ? -3.97497 18.70182 14.73988 1.000 15.13025 75 TYR A C 1
ATOM 710 O O . TYR A 1 77 ? -3.57703 17.65292 14.21895 1.000 15.74632 75 TYR A O 1
ATOM 719 N N . ALA A 1 78 ? -4.16783 19.82407 14.04856 1.000 14.21417 76 ALA A N 1
ATOM 720 C CA . ALA A 1 78 ? -4.03181 19.87148 12.59960 1.000 13.64780 76 ALA A CA 1
ATOM 721 C C . ALA A 1 78 ? -2.60988 19.54715 12.15700 1.000 12.73746 76 ALA A C 1
ATOM 722 O O . ALA A 1 78 ? -1.63461 19.76923 12.87809 1.000 13.61903 76 ALA A O 1
ATOM 724 N N . ASP A 1 79 ? -2.50081 19.04576 10.92626 1.000 13.82709 77 ASP A N 1
ATOM 725 C CA . ASP A 1 79 ? -1.19901 18.65738 10.39492 1.000 14.71675 77 ASP A CA 1
ATOM 726 C C . ASP A 1 79 ? -0.21913 19.82403 10.37134 1.000 14.07435 77 ASP A C 1
ATOM 727 O O . ASP A 1 79 ? 0.98552 19.62898 10.57877 1.000 14.01971 77 ASP A O 1
ATOM 732 N N . PHE A 1 80 ? -0.70291 21.04107 10.08689 1.000 12.86628 78 PHE A N 1
ATOM 733 C CA . PHE A 1 80 ? 0.20826 22.17483 10.01874 1.000 12.76892 78 PHE A CA 1
ATOM 734 C C . PHE A 1 80 ? 0.76946 22.54822 11.38718 1.000 12.35847 78 PHE A C 1
ATOM 735 O O . PHE A 1 80 ? 1.86861 23.11442 11.47265 1.000 13.15615 78 PHE A O 1
ATOM 743 N N . TYR A 1 81 ? 0.02878 22.26399 12.45511 1.000 11.34902 79 TYR A N 1
ATOM 744 C CA . TYR A 1 81 ? 0.55047 22.43356 13.80858 1.000 12.44190 79 TYR A CA 1
ATOM 745 C C . TYR A 1 81 ? 1.60036 21.36958 14.11398 1.000 13.06573 79 TYR A C 1
ATOM 746 O O . TYR A 1 81 ? 2.68611 21.66858 14.63052 1.000 12.37070 79 TYR A O 1
ATOM 755 N N . LYS A 1 82 ? 1.30327 20.11443 13.76154 1.000 12.04148 80 LYS A N 1
ATOM 756 C CA . LYS A 1 82 ? 2.23120 19.01686 14.01262 1.000 11.87138 80 LYS A CA 1
ATOM 757 C C . LYS A 1 82 ? 3.50761 19.14839 13.19003 1.000 11.48778 80 LYS A C 1
ATOM 758 O O . LYS A 1 82 ? 4.57658 18.73275 13.64879 1.000 12.44457 80 LYS A O 1
ATOM 764 N N A LEU A 1 83 ? 3.42995 19.71483 11.97749 0.620 12.41209 81 LEU A N 1
ATOM 765 N N B LEU A 1 83 ? 3.41922 19.73989 11.99998 0.380 12.52023 81 LEU A N 1
ATOM 766 C CA A LEU A 1 83 ? 4.64529 19.92242 11.19428 0.620 13.43903 81 LEU A CA 1
ATOM 767 C CA B LEU A 1 83 ? 4.60612 19.93622 11.18131 0.380 13.37138 81 LEU A CA 1
ATOM 768 C C A LEU A 1 83 ? 5.60853 20.85005 11.91775 0.620 13.10806 81 LEU A C 1
ATOM 769 C C B LEU A 1 83 ? 5.59387 20.87550 11.86244 0.380 13.11404 81 LEU A C 1
ATOM 770 O O A LEU A 1 83 ? 6.82640 20.63035 11.90858 0.620 13.66404 81 LEU A O 1
ATOM 771 O O B LEU A 1 83 ? 6.81306 20.67891 11.78212 0.380 13.49729 81 LEU A O 1
ATOM 780 N N . ASP A 1 84 ? 5.08057 21.91436 12.52402 1.000 12.89598 82 ASP A N 1
ATOM 781 C CA . ASP A 1 84 ? 5.93328 22.83944 13.26020 1.000 13.54250 82 ASP A CA 1
ATOM 782 C C . ASP A 1 84 ? 6.65416 22.11543 14.39306 1.000 12.87608 82 ASP A C 1
ATOM 783 O O . ASP A 1 84 ? 7.85385 22.31705 14.61395 1.000 12.76705 82 ASP A O 1
ATOM 788 N N . ILE A 1 85 ? 5.94222 21.22788 15.09474 1.000 12.29063 83 ILE A N 1
ATOM 789 C CA . ILE A 1 85 ? 6.54114 20.44709 16.17619 1.000 13.59253 83 ILE A CA 1
ATOM 790 C C . ILE A 1 85 ? 7.67444 19.57408 15.65399 1.000 12.86263 83 ILE A C 1
ATOM 791 O O . ILE A 1 85 ? 8.74922 19.49246 16.25815 1.000 12.43069 83 ILE A O 1
ATOM 796 N N . VAL A 1 86 ? 7.43693 18.86645 14.54734 1.000 12.18342 84 VAL A N 1
ATOM 797 C CA . VAL A 1 86 ? 8.47025 17.98081 14.02374 1.000 13.27269 84 VAL A CA 1
ATOM 798 C C . VAL A 1 86 ? 9.70420 18.77673 13.63696 1.000 12.55394 84 VAL A C 1
ATOM 799 O O . VAL A 1 86 ? 10.83971 18.34870 13.87641 1.000 13.10602 84 VAL A O 1
ATOM 803 N N . ASN A 1 87 ? 9.50105 19.93590 13.00408 1.000 11.96735 85 ASN A N 1
ATOM 804 C CA . ASN A 1 87 ? 10.62597 20.78743 12.64917 1.000 14.15344 85 ASN A CA 1
ATOM 805 C C . ASN A 1 87 ? 11.43832 21.15941 13.88397 1.000 12.94374 85 ASN A C 1
ATOM 806 O O . ASN A 1 87 ? 12.67224 21.08874 13.86748 1.000 14.41481 85 ASN A O 1
ATOM 811 N N . ARG A 1 88 ? 10.76592 21.51074 14.98141 1.000 13.56861 86 ARG A N 1
ATOM 812 C CA . ARG A 1 88 ? 11.49520 21.86048 16.19932 1.000 13.58975 86 ARG A CA 1
ATOM 813 C C . ARG A 1 88 ? 12.21365 20.64726 16.78918 1.000 14.08109 86 ARG A C 1
ATOM 814 O O . ARG A 1 88 ? 13.35771 20.76012 17.25109 1.000 13.97573 86 ARG A O 1
ATOM 822 N N . LEU A 1 89 ? 11.56151 19.47784 16.79036 1.000 13.40701 87 LEU A N 1
ATOM 823 C CA . LEU A 1 89 ? 12.21643 18.28048 17.31615 1.000 14.00365 87 LEU A CA 1
ATOM 824 C C . LEU A 1 89 ? 13.47768 17.94946 16.53169 1.000 13.89876 87 LEU A C 1
ATOM 825 O O . LEU A 1 89 ? 14.48931 17.54517 17.11445 1.000 14.99925 87 LEU A O 1
ATOM 830 N N . LEU A 1 90 ? 13.44099 18.12210 15.20961 1.000 13.69114 88 LEU A N 1
ATOM 831 C CA . LEU A 1 90 ? 14.63948 17.88046 14.40952 1.000 14.69996 88 LEU A CA 1
ATOM 832 C C . LEU A 1 90 ? 15.76562 18.84006 14.78959 1.000 18.82054 88 LEU A C 1
ATOM 833 O O . LEU A 1 90 ? 16.93918 18.44762 14.82702 1.000 21.99269 88 LEU A O 1
ATOM 838 N N . GLU A 1 91 ? 15.42500 20.08921 15.11680 1.000 14.99905 89 GLU A N 1
ATOM 839 C CA . GLU A 1 91 ? 16.44155 21.04609 15.55497 1.000 17.81472 89 GLU A CA 1
ATOM 840 C C . GLU A 1 91 ? 17.07701 20.62438 16.87198 1.000 18.80355 89 GLU A C 1
ATOM 841 O O . GLU A 1 91 ? 18.28004 20.82396 17.08125 1.000 20.79223 89 GLU A O 1
ATOM 847 N N . MET A 1 92 ? 16.27590 20.06324 17.78140 1.000 17.18746 90 MET A N 1
ATOM 848 C CA . MET A 1 92 ? 16.77780 19.69140 19.10165 1.000 18.72903 90 MET A CA 1
ATOM 849 C C . MET A 1 92 ? 17.79299 18.56098 19.01151 1.000 23.51809 90 MET A C 1
ATOM 850 O O . MET A 1 92 ? 18.74893 18.51319 19.79616 1.000 20.72749 90 MET A O 1
ATOM 855 N N . ASN A 1 93 ? 17.58734 17.63212 18.07621 1.000 19.68243 91 ASN A N 1
ATOM 856 C CA . ASN A 1 93 ? 18.60971 16.65462 17.70022 1.000 20.23863 91 ASN A CA 1
ATOM 857 C C . ASN A 1 93 ? 19.06979 15.81315 18.89111 1.000 20.42862 91 ASN A C 1
ATOM 858 O O . ASN A 1 93 ? 20.26539 15.59075 19.08936 1.000 25.12416 91 ASN A O 1
ATOM 863 N N . VAL A 1 94 ? 18.11493 15.33347 19.69073 1.000 18.56648 92 VAL A N 1
ATOM 864 C CA . VAL A 1 94 ? 18.48875 14.63633 20.92139 1.000 20.33512 92 VAL A CA 1
ATOM 865 C C . VAL A 1 94 ? 18.97447 13.21420 20.67746 1.000 20.76316 92 VAL A C 1
ATOM 866 O O . VAL A 1 94 ? 19.69707 12.67020 21.52060 1.000 20.43493 92 VAL A O 1
ATOM 870 N N . LEU A 1 95 ? 18.60563 12.59099 19.55537 1.000 18.49790 93 LEU A N 1
ATOM 871 C CA . LEU A 1 95 ? 18.95994 11.18791 19.35973 1.000 18.37982 93 LEU A CA 1
ATOM 872 C C . LEU A 1 95 ? 20.45875 11.00429 19.15910 1.000 24.73536 93 LEU A C 1
ATOM 873 O O . LEU A 1 95 ? 20.99217 9.92935 19.45514 1.000 26.49603 93 LEU A O 1
ATOM 878 N N . GLU A 1 96 ? 21.14818 12.04562 18.68255 1.000 25.49703 94 GLU A N 1
ATOM 879 C CA . GLU A 1 96 ? 22.57362 11.94195 18.38490 1.000 35.83508 94 GLU A CA 1
ATOM 880 C C . GLU A 1 96 ? 23.40137 11.62431 19.62484 1.000 36.49623 94 GLU A C 1
ATOM 881 O O . GLU A 1 96 ? 24.37524 10.86657 19.53660 1.000 40.73938 94 GLU A O 1
ATOM 887 N N . LYS A 1 97 ? 23.03807 12.17728 20.78422 1.000 29.81106 95 LYS A N 1
ATOM 888 C CA . LYS A 1 97 ? 23.84319 12.00144 21.98882 1.000 36.01826 95 LYS A CA 1
ATOM 889 C C . LYS A 1 97 ? 23.09747 11.32331 23.13245 1.000 37.64869 95 LYS A C 1
ATOM 890 O O . LYS A 1 97 ? 23.62312 11.27640 24.24952 1.000 37.65027 95 LYS A O 1
ATOM 896 N N . THR A 1 98 ? 21.89880 10.79656 22.89865 1.000 25.27217 96 THR A N 1
ATOM 897 C CA . THR A 1 98 ? 21.10355 10.20728 23.96631 1.000 20.80003 96 THR A CA 1
ATOM 898 C C . THR A 1 98 ? 20.61504 8.82493 23.55725 1.000 20.43289 96 THR A C 1
ATOM 899 O O . THR A 1 98 ? 20.36780 8.56094 22.37733 1.000 21.21304 96 THR A O 1
ATOM 903 N N . ASN A 1 99 ? 20.50046 7.93466 24.54980 1.000 18.37370 97 ASN A N 1
ATOM 904 C CA . ASN A 1 99 ? 19.83080 6.64805 24.39429 1.000 17.54522 97 ASN A CA 1
ATOM 905 C C . ASN A 1 99 ? 18.40172 6.82586 24.89694 1.000 15.58530 97 ASN A C 1
ATOM 906 O O . ASN A 1 99 ? 18.17989 6.98070 26.09897 1.000 16.95263 97 ASN A O 1
ATOM 911 N N . THR A 1 100 ? 17.43112 6.83206 23.98589 1.000 15.02717 98 THR A N 1
ATOM 912 C CA . THR A 1 100 ? 16.08314 7.23622 24.37664 1.000 15.55084 98 THR A CA 1
ATOM 913 C C . THR A 1 100 ? 15.06752 6.58782 23.44187 1.000 15.12356 98 THR A C 1
ATOM 914 O O . THR A 1 100 ? 15.39504 5.68527 22.66400 1.000 15.66794 98 THR A O 1
ATOM 918 N N . TYR A 1 101 ? 13.81567 7.02529 23.56281 1.000 14.62559 99 TYR A N 1
ATOM 919 C CA . TYR A 1 101 ? 12.73433 6.64040 22.66623 1.000 14.62235 99 TYR A CA 1
ATOM 920 C C . TYR A 1 101 ? 12.17858 7.91118 22.04794 1.000 13.30369 99 TYR A C 1
ATOM 921 O O . TYR A 1 101 ? 11.83290 8.85272 22.77205 1.000 14.20102 99 TYR A O 1
ATOM 930 N N . LEU A 1 102 ? 12.08502 7.93249 20.71702 1.000 13.19208 100 LEU A N 1
ATOM 931 C CA . LEU A 1 102 ? 11.42443 9.01560 19.98585 1.000 12.67319 100 LEU A CA 1
ATOM 932 C C . LEU A 1 102 ? 9.97092 8.58401 19.79981 1.000 11.25935 100 LEU A C 1
ATOM 933 O O . LEU A 1 102 ? 9.61282 7.88272 18.84853 1.000 12.28455 100 LEU A O 1
ATOM 938 N N . ALA A 1 103 ? 9.12590 8.98265 20.74967 1.000 12.07396 101 ALA A N 1
ATOM 939 C CA . ALA A 1 103 ? 7.75043 8.51916 20.82234 1.000 11.65809 101 ALA A CA 1
ATOM 940 C C . ALA A 1 103 ? 6.91299 9.60136 21.48416 1.000 12.06092 101 ALA A C 1
ATOM 941 O O . ALA A 1 103 ? 7.39091 10.31429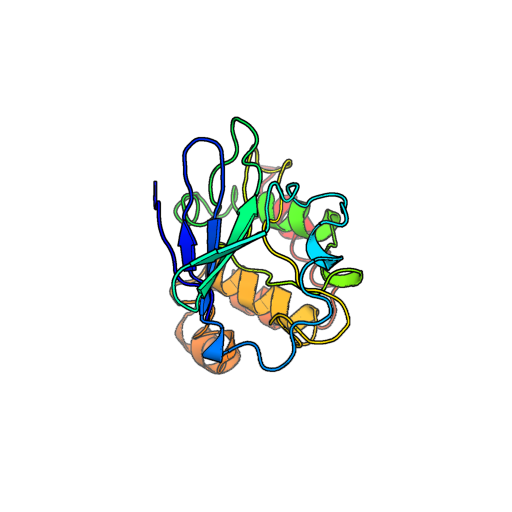 22.37088 1.000 11.50619 101 ALA A O 1
ATOM 943 N N . MET A 1 104 ? 5.64214 9.68528 21.08613 1.000 11.40151 102 MET A N 1
ATOM 944 C CA . MET A 1 104 ? 4.75640 10.69927 21.66102 1.000 11.05424 102 MET A CA 1
ATOM 945 C C . MET A 1 104 ? 4.70325 10.61612 23.18280 1.000 10.87956 102 MET A C 1
ATOM 946 O O . MET A 1 104 ? 4.62962 11.65305 23.86208 1.000 12.12493 102 MET A O 1
ATOM 951 N N . GLN A 1 105 ? 4.71710 9.39794 23.73574 1.000 11.09636 103 GLN A N 1
ATOM 952 C CA . GLN A 1 105 ? 4.66294 9.21688 25.18126 1.000 11.17430 103 GLN A CA 1
ATOM 953 C C . GLN A 1 105 ? 5.81852 9.90033 25.88953 1.000 10.45864 103 GLN A C 1
ATOM 954 O O . GLN A 1 105 ? 5.70116 10.21159 27.08018 1.000 11.74859 103 GLN A O 1
ATOM 960 N N . ASN A 1 106 ? 6.94418 10.08294 25.20942 1.000 12.03024 104 ASN A N 1
ATOM 961 C CA . ASN A 1 106 ? 8.18190 10.50399 25.83459 1.000 12.81696 104 ASN A CA 1
ATOM 962 C C . ASN A 1 106 ? 8.46027 11.98823 25.65646 1.000 11.32059 104 ASN A C 1
ATOM 963 O O . ASN A 1 106 ? 9.55254 12.44864 26.00572 1.000 12.71332 104 ASN A O 1
ATOM 968 N N . ILE A 1 107 ? 7.51066 12.75102 25.10899 1.000 11.95997 105 ILE A N 1
ATOM 969 C CA . ILE A 1 107 ? 7.73192 14.15221 24.75421 1.000 13.48107 105 ILE A CA 1
ATOM 970 C C . ILE A 1 107 ? 6.64283 15.02254 25.37362 1.000 14.66419 105 ILE A C 1
ATOM 971 O O . ILE A 1 107 ? 5.45769 14.65812 25.36575 1.000 15.28272 105 ILE A O 1
ATOM 976 N N . LEU A 1 108 ? 7.05595 16.15715 25.94341 1.000 13.72499 106 LEU A N 1
ATOM 977 C CA . LEU A 1 108 ? 6.15730 17.15909 26.50265 1.000 13.43168 106 LEU A CA 1
ATOM 978 C C . LEU A 1 108 ? 6.23891 18.42732 25.67065 1.000 12.88759 106 LEU A C 1
ATOM 979 O O . LEU A 1 108 ? 7.31088 18.78802 25.18399 1.000 14.14336 106 LEU A O 1
ATOM 984 N N . LEU A 1 109 ? 5.10254 19.10411 25.51390 1.000 13.29718 107 LEU A N 1
ATOM 985 C CA . LEU A 1 109 ? 5.01240 20.31300 24.70944 1.000 12.74194 107 LEU A CA 1
ATOM 986 C C . LEU A 1 109 ? 4.51130 21.46128 25.57547 1.000 12.62527 107 LEU A C 1
ATOM 987 O O . LEU A 1 109 ? 3.48233 21.33375 26.24868 1.000 13.37916 107 LEU A O 1
ATOM 992 N N . LYS A 1 110 ? 5.23175 22.58118 25.54190 1.000 12.55820 108 LYS A N 1
ATOM 993 C CA . LYS A 1 110 ? 4.73407 23.85013 26.06576 1.000 13.07995 108 LYS A CA 1
ATOM 994 C C . LYS A 1 110 ? 4.16589 24.71099 24.94577 1.000 13.24650 108 LYS A C 1
ATOM 995 O O . LYS A 1 110 ? 3.06662 25.26053 25.06854 1.000 14.59493 108 LYS A O 1
ATOM 1001 N N . ASP A 1 111 ? 4.88993 24.80984 23.83711 1.000 13.19808 109 ASP A N 1
ATOM 1002 C CA . ASP A 1 111 ? 4.38745 25.39441 22.59629 1.000 13.79441 109 ASP A CA 1
ATOM 1003 C C . ASP A 1 111 ? 5.11003 24.67952 21.45941 1.000 13.89322 109 ASP A C 1
ATOM 1004 O O . ASP A 1 111 ? 5.98611 23.84828 21.70618 1.000 14.78156 109 ASP A O 1
ATOM 1009 N N . THR A 1 112 ? 4.74647 24.97926 20.20805 1.000 12.75214 110 THR A N 1
ATOM 1010 C CA . THR A 1 112 ? 5.30989 24.18045 19.11498 1.000 13.47349 110 THR A CA 1
ATOM 1011 C C . THR A 1 112 ? 6.81847 24.32285 18.99114 1.000 15.29455 110 THR A C 1
ATOM 1012 O O . THR A 1 112 ? 7.45312 23.46814 18.35997 1.000 16.28769 110 THR A O 1
ATOM 1016 N N . ARG A 1 113 ? 7.41035 25.37467 19.55243 1.000 14.40935 111 ARG A N 1
ATOM 1017 C CA . ARG A 1 113 ? 8.85240 25.56174 19.51501 1.000 13.58149 111 ARG A CA 1
ATOM 1018 C C . ARG A 1 113 ? 9.52902 25.23783 20.83665 1.000 14.63850 111 ARG A C 1
ATOM 1019 O O . ARG A 1 113 ? 10.73014 25.48667 20.97692 1.000 16.77045 111 ARG A O 1
ATOM 1027 N N . ASP A 1 114 ? 8.79902 24.68189 21.80313 1.000 14.22103 112 ASP A N 1
ATOM 1028 C CA . ASP A 1 114 ? 9.31940 24.50270 23.16011 1.000 14.10299 112 ASP A CA 1
ATOM 1029 C C . ASP A 1 114 ? 8.84149 23.13952 23.65361 1.000 13.82447 112 ASP A C 1
ATOM 1030 O O . ASP A 1 114 ? 7.71336 23.00891 24.14168 1.000 14.50503 112 ASP A O 1
ATOM 1035 N N A LEU A 1 115 ? 9.73035 22.14694 23.55987 0.509 14.06420 113 LEU A N 1
ATOM 1036 N N B LEU A 1 115 ? 9.68337 22.11763 23.49406 0.491 13.95739 113 LEU A N 1
ATOM 1037 C CA A LEU A 1 115 ? 9.43649 20.74854 23.83031 0.509 12.99194 113 LEU A CA 1
ATOM 1038 C CA B LEU A 1 115 ? 9.35112 20.76181 23.90846 0.491 12.97366 113 LEU A CA 1
ATOM 1039 C C A LEU A 1 115 ? 10.49918 20.18539 24.76345 0.509 13.86203 113 LEU A C 1
ATOM 1040 C C B LEU A 1 115 ? 10.47229 20.18966 24.76251 0.491 13.89932 113 LEU A C 1
ATOM 1041 O O A LEU A 1 115 ? 11.63436 20.66426 24.78719 0.509 14.76069 113 LEU A O 1
ATOM 1042 O O B LEU A 1 115 ? 11.61279 20.65413 24.72286 0.491 14.56349 113 LEU A O 1
ATOM 1051 N N . LEU A 1 116 ? 10.12842 19.15633 25.52647 1.000 12.82680 114 LEU A N 1
ATOM 1052 C CA . LEU A 1 116 ? 11.07420 18.45940 26.38626 1.000 13.66130 114 LEU A CA 1
ATOM 1053 C C . LEU A 1 116 ? 10.85227 16.95939 26.27651 1.000 14.10022 114 LEU A C 1
ATOM 1054 O O . LEU A 1 116 ? 9.72510 16.50005 26.08869 1.000 16.57950 114 LEU A O 1
ATOM 1059 N N . PHE A 1 117 ? 11.93414 16.19529 26.42327 1.000 13.10401 115 PHE A N 1
ATOM 1060 C CA . PHE A 1 117 ? 11.88065 14.74441 26.51861 1.000 13.25764 115 PHE A CA 1
ATOM 1061 C C . PHE A 1 117 ? 11.88002 14.34046 27.98782 1.000 13.11953 115 PHE A C 1
ATOM 1062 O O . PHE A 1 117 ? 12.35010 15.07767 28.86499 1.000 12.77610 115 PHE A O 1
ATOM 1070 N N . ILE A 1 118 ? 11.34430 13.14739 28.25068 1.000 13.05534 116 ILE A N 1
ATOM 1071 C CA . ILE A 1 118 ? 11.21387 12.65707 29.61823 1.000 12.21394 116 ILE A CA 1
ATOM 1072 C C . ILE A 1 118 ? 12.29893 11.63020 29.92390 1.000 14.11156 116 ILE A C 1
ATOM 1073 O O . ILE A 1 118 ? 13.25041 11.91631 30.66292 1.000 15.24134 116 ILE A O 1
ATOM 1078 N N . TYR A 1 119 ? 12.17442 10.43872 29.34754 1.000 12.31539 117 TYR A N 1
ATOM 1079 C CA . TYR A 1 119 ? 12.99182 9.29504 29.72163 1.000 12.91079 117 TYR A CA 1
ATOM 1080 C C . TYR A 1 119 ? 14.19592 9.14484 28.80049 1.000 12.78199 117 TYR A C 1
ATOM 1081 O O . TYR A 1 119 ? 14.08640 9.26693 27.57180 1.000 13.48626 117 TYR A O 1
ATOM 1090 N N . LYS A 1 120 ? 15.34716 8.87714 29.41384 1.000 14.37495 118 LYS A N 1
ATOM 1091 C CA . LYS A 1 120 ? 16.52914 8.41885 28.70577 1.000 14.98533 118 LYS A CA 1
ATOM 1092 C C . LYS A 1 120 ? 17.18830 7.31610 29.51997 1.000 13.73956 118 LYS A C 1
ATOM 1093 O O . LYS A 1 120 ? 17.01915 7.22445 30.73810 1.000 14.85643 118 LYS A O 1
ATOM 1099 N N . ALA A 1 121 ? 17.93761 6.47365 28.82828 1.000 14.80118 119 ALA A N 1
ATOM 1100 C CA . ALA A 1 121 ? 18.62655 5.36066 29.45456 1.000 15.79330 119 ALA A CA 1
ATOM 1101 C C . ALA A 1 121 ? 20.05793 5.75055 29.80518 1.000 16.17756 119 ALA A C 1
ATOM 1102 O O . ALA A 1 121 ? 20.55936 6.81618 29.43752 1.000 18.53192 119 ALA A O 1
ATOM 1104 N N . ASP A 1 122 ? 20.71225 4.86561 30.55141 1.000 18.08594 120 ASP A N 1
ATOM 1105 C CA . ASP A 1 122 ? 22.13929 4.97688 30.81049 1.000 18.46374 120 ASP A CA 1
ATOM 1106 C C . ASP A 1 122 ? 22.91226 4.57000 29.55847 1.000 19.40249 120 ASP A C 1
ATOM 1107 O O . ASP A 1 122 ? 22.33739 4.18538 28.53731 1.000 20.32683 120 ASP A O 1
ATOM 1112 N N . HIS A 1 123 ? 24.24310 4.60963 29.65212 1.000 19.57593 121 HIS A N 1
ATOM 1113 C CA . HIS A 1 123 ? 25.10950 4.23451 28.53929 1.000 19.79214 121 HIS A CA 1
ATOM 1114 C C . HIS A 1 123 ? 25.79118 2.88664 28.74596 1.000 25.05402 121 HIS A C 1
ATOM 1115 O O . HIS A 1 123 ? 26.78070 2.58531 28.06896 1.000 25.32173 121 HIS A O 1
ATOM 1122 N N . PHE A 1 124 ? 25.27379 2.06245 29.65832 1.000 20.24432 122 PHE A N 1
ATOM 1123 C CA . PHE A 1 124 ? 25.84871 0.75456 29.94524 1.000 22.67843 122 PHE A CA 1
ATOM 1124 C C . PHE A 1 124 ? 24.83954 -0.36196 29.72194 1.000 23.64019 122 PHE A C 1
ATOM 1125 O O . PHE A 1 124 ? 24.96463 -1.44316 30.30884 1.000 22.75854 122 PHE A O 1
ATOM 1133 N N . ASP A 1 125 ? 23.83396 -0.10229 28.88433 1.000 21.73233 123 ASP A N 1
ATOM 1134 C CA . ASP A 1 125 ? 22.83047 -1.08682 28.48510 1.000 21.33960 123 ASP A CA 1
ATOM 1135 C C . ASP A 1 125 ? 22.03094 -1.64240 29.66419 1.000 19.50082 123 ASP A C 1
ATOM 1136 O O . ASP A 1 125 ? 21.47867 -2.73989 29.58413 1.000 23.12221 123 ASP A O 1
ATOM 1141 N N . ASN A 1 126 ? 21.92621 -0.87472 30.75297 1.000 18.09227 124 ASN A N 1
ATOM 1142 C CA . ASN A 1 126 ? 21.07640 -1.28332 31.87045 1.000 17.96095 124 ASN A CA 1
ATOM 1143 C C . ASN A 1 126 ? 19.60233 -1.11177 31.52138 1.000 16.45549 124 ASN A C 1
ATOM 1144 O O . ASN A 1 126 ? 18.81450 -2.05854 31.60067 1.000 18.59647 124 ASN A O 1
ATOM 1149 N N . LEU A 1 127 ? 19.21069 0.09842 31.15679 1.000 16.08330 125 LEU A N 1
ATOM 1150 C CA . LEU A 1 127 ? 17.83783 0.49187 30.87276 1.000 16.90051 125 LEU A CA 1
ATOM 1151 C C . LEU A 1 127 ? 17.54956 0.39492 29.37801 1.000 14.98295 125 LEU A C 1
ATOM 1152 O O . LEU A 1 127 ? 18.45160 0.56567 28.55381 1.000 16.59660 125 LEU A O 1
ATOM 1157 N N . PRO A 1 128 ? 16.30456 0.12080 28.99980 1.000 15.38798 126 PRO A N 1
ATOM 1158 C CA . PRO A 1 128 ? 15.98286 -0.07237 27.58083 1.000 14.26445 126 PRO A CA 1
ATOM 1159 C C . PRO A 1 128 ? 15.83974 1.24860 26.83448 1.000 14.70822 126 PRO A C 1
ATOM 1160 O O . PRO A 1 128 ? 15.53747 2.29587 27.40809 1.000 14.28360 126 PRO A O 1
ATOM 1164 N N . TYR A 1 129 ? 16.06656 1.17772 25.52610 1.000 15.65985 127 TYR A N 1
ATOM 1165 C CA . TYR A 1 129 ? 15.90053 2.32315 24.63415 1.000 15.38763 127 TYR A CA 1
ATOM 1166 C C . TYR A 1 129 ? 15.87053 1.78120 23.20960 1.000 16.60943 127 TYR A C 1
ATOM 1167 O O . TYR A 1 129 ? 16.01192 0.57544 22.98431 1.000 16.86917 127 TYR A O 1
ATOM 1176 N N . SER A 1 130 ? 15.67773 2.67454 22.24200 1.000 16.14311 128 SER A N 1
ATOM 1177 C CA . SER A 1 130 ? 15.62929 2.27613 20.83824 1.000 17.99755 128 SER A CA 1
ATOM 1178 C C . SER A 1 130 ? 17.04192 2.22008 20.26496 1.000 19.61351 128 SER A C 1
ATOM 1179 O O . SER A 1 130 ? 17.75680 3.22916 20.26393 1.000 20.52615 128 SER A O 1
ATOM 1182 N N . THR A 1 131 ? 17.43682 1.04656 19.76850 1.000 20.13481 129 THR A N 1
ATOM 1183 C CA . THR A 1 131 ? 18.71407 0.89144 19.08321 1.000 24.90313 129 THR A CA 1
ATOM 1184 C C . THR A 1 131 ? 18.58755 1.01220 17.57097 1.000 26.61170 129 THR A C 1
ATOM 1185 O O . THR A 1 131 ? 19.57404 0.79229 16.85947 1.000 26.01032 129 THR A O 1
ATOM 1189 N N . LYS A 1 132 ? 17.40522 1.35408 17.06451 1.000 19.29940 130 LYS A N 1
ATOM 1190 C CA . LYS A 1 132 ? 17.20848 1.43557 15.62763 1.000 18.28050 130 LYS A CA 1
ATOM 1191 C C . LYS A 1 132 ? 18.00683 2.59155 15.03704 1.000 20.14952 130 LYS A C 1
ATOM 1192 O O . LYS A 1 132 ? 18.36175 3.55783 15.72050 1.000 20.65134 130 LYS A O 1
ATOM 1198 N N . GLU A 1 133 ? 18.29176 2.47242 13.74166 1.000 19.24651 131 GLU A N 1
ATOM 1199 C CA . GLU A 1 133 ? 18.90447 3.55842 12.99428 1.000 21.97144 131 GLU A CA 1
ATOM 1200 C C . GLU A 1 133 ? 18.11287 4.83902 13.22333 1.000 17.87800 131 GLU A C 1
ATOM 1201 O O . GLU A 1 133 ? 16.88025 4.82028 13.27786 1.000 17.69488 131 GLU A O 1
ATOM 1207 N N . GLU A 1 134 ? 18.82996 5.95376 13.38010 1.000 17.53026 132 GLU A N 1
ATOM 1208 C CA . GLU A 1 134 ? 18.15892 7.20763 13.70807 1.000 16.36636 132 GLU A CA 1
ATOM 1209 C C . GLU A 1 134 ? 17.10405 7.57754 12.67053 1.000 16.16825 132 GLU A C 1
ATOM 1210 O O . GLU A 1 134 ? 15.99645 7.99575 13.02762 1.000 15.69274 132 GLU A O 1
ATOM 1216 N N . LEU A 1 135 ? 17.42808 7.45042 11.38306 1.000 15.48035 133 LEU A N 1
ATOM 1217 C CA . LEU A 1 135 ? 16.45574 7.81547 10.35897 1.000 14.78185 133 LEU A CA 1
ATOM 1218 C C . LEU A 1 135 ? 15.20456 6.95684 10.46019 1.000 14.00167 133 LEU A C 1
ATOM 1219 O O . LEU A 1 135 ? 14.08920 7.44317 10.23824 1.000 14.23043 133 LEU A O 1
ATOM 1224 N N . GLU A 1 136 ? 15.37448 5.67001 10.78444 1.000 13.33584 134 GLU A N 1
ATOM 1225 C CA . GLU A 1 136 ? 14.22827 4.79542 11.00127 1.000 12.99285 134 GLU A CA 1
ATOM 1226 C C . GLU A 1 136 ? 13.37661 5.28511 12.16631 1.000 13.37047 134 GLU A C 1
ATOM 1227 O O . GLU A 1 136 ? 12.14320 5.30024 12.07776 1.000 13.10941 134 GLU A O 1
ATOM 1233 N N . GLN A 1 137 ? 14.01487 5.66874 13.27229 1.000 13.25948 135 GLN A N 1
ATOM 1234 C CA . GLN A 1 137 ? 13.26065 6.19298 14.40613 1.000 13.71294 135 GLN A CA 1
ATOM 1235 C C . GLN A 1 137 ? 12.44747 7.41743 14.01745 1.000 12.36785 135 GLN A C 1
ATOM 1236 O O . GLN A 1 137 ? 11.28292 7.54437 14.41828 1.000 12.78620 135 GLN A O 1
ATOM 1242 N N . TRP A 1 138 ? 13.03956 8.33007 13.23822 1.000 12.32889 136 TRP A N 1
ATOM 1243 C CA . TRP A 1 138 ? 12.30412 9.51308 12.80429 1.000 13.76649 136 TRP A CA 1
ATOM 1244 C C . TRP A 1 138 ? 11.13473 9.13983 11.90598 1.000 12.52762 136 TRP A C 1
ATOM 1245 O O . TRP A 1 138 ? 10.03191 9.67960 12.04818 1.000 12.78902 136 TRP A O 1
ATOM 1256 N N . LYS A 1 139 ? 11.36056 8.24691 10.93857 1.000 12.41192 137 LYS A N 1
ATOM 1257 C CA . LYS A 1 139 ? 10.26503 7.87864 10.05131 1.000 13.20760 137 LYS A CA 1
ATOM 1258 C C . LYS A 1 139 ? 9.11745 7.25661 10.83083 1.000 13.03961 137 LYS A C 1
ATOM 1259 O O . LYS A 1 139 ? 7.94743 7.61009 10.62126 1.000 12.55897 137 LYS A O 1
ATOM 1265 N N . ASN A 1 140 ? 9.43380 6.34184 11.75155 1.000 12.13396 138 ASN A N 1
ATOM 1266 C CA . ASN A 1 140 ? 8.38929 5.67515 12.51510 1.000 13.44176 138 ASN A CA 1
ATOM 1267 C C . ASN A 1 140 ? 7.65335 6.66203 13.40713 1.000 11.48593 138 ASN A C 1
ATOM 1268 O O . ASN A 1 140 ? 6.42493 6.59127 13.54154 1.000 11.22863 138 ASN A O 1
ATOM 1273 N N . PHE A 1 141 ? 8.39256 7.56323 14.04830 1.000 10.84286 139 PHE A N 1
ATOM 1274 C CA . PHE A 1 141 ? 7.75643 8.56482 14.89595 1.000 12.02850 139 PHE A CA 1
ATOM 1275 C C . PHE A 1 141 ? 6.81096 9.45104 14.09788 1.000 11.13974 139 PHE A C 1
ATOM 1276 O O . PHE A 1 141 ? 5.67565 9.70897 14.51900 1.000 11.30799 139 PHE A O 1
ATOM 1284 N N . ILE A 1 142 ? 7.27038 9.95402 12.95130 1.000 11.27290 140 ILE A N 1
ATOM 1285 C CA . ILE A 1 142 ? 6.42329 10.84037 12.16330 1.000 10.75219 140 ILE A CA 1
ATOM 1286 C C . ILE A 1 142 ? 5.16522 10.11418 11.71244 1.000 10.54341 140 ILE A C 1
ATOM 1287 O O . ILE A 1 142 ? 4.05507 10.66199 11.75604 1.000 11.98280 140 ILE A O 1
ATOM 1292 N N . CYS A 1 143 ? 5.31797 8.85260 11.29031 1.000 10.61314 141 CYS A N 1
ATOM 1293 C CA . CYS A 1 143 ? 4.15322 8.04474 10.93680 1.000 10.88363 141 CYS A CA 1
ATOM 1294 C C . CYS A 1 143 ? 3.19615 7.90520 12.11791 1.000 11.01290 141 CYS A C 1
ATOM 1295 O O . CYS A 1 143 ? 1.97937 8.01805 11.95080 1.000 12.07765 141 CYS A O 1
ATOM 1298 N N . SER A 1 144 ? 3.72433 7.65995 13.32205 1.000 10.28706 142 SER A N 1
ATOM 1299 C CA . SER A 1 144 ? 2.83941 7.51242 14.47642 1.000 11.27722 142 SER A CA 1
ATOM 1300 C C . SER A 1 144 ? 2.13869 8.82334 14.82606 1.000 12.45306 142 SER A C 1
ATOM 1301 O O . SER A 1 144 ? 1.02891 8.80478 15.36141 1.000 13.13175 142 SER A O 1
ATOM 1304 N N . PHE A 1 145 ? 2.75164 9.96603 14.49775 1.000 11.22795 143 PHE A N 1
ATOM 1305 C CA . PHE A 1 145 ? 2.21859 11.26177 14.91655 1.000 11.76787 143 PHE A CA 1
ATOM 1306 C C . PHE A 1 145 ? 1.19980 11.79151 13.91314 1.000 11.70873 143 PHE A C 1
ATOM 1307 O O . PHE A 1 145 ? 0.28085 12.52988 14.29515 1.000 13.97263 143 PHE A O 1
ATOM 1315 N N . PHE A 1 146 ? 1.33164 11.41626 12.64166 1.000 11.08040 144 PHE A N 1
ATOM 1316 C CA . PHE A 1 146 ? 0.43080 11.86979 11.58638 1.000 12.24602 144 PHE A CA 1
ATOM 1317 C C . PHE A 1 146 ? -0.50274 10.78917 11.06628 1.000 13.37927 144 PHE A C 1
ATOM 1318 O O . PHE A 1 146 ? -1.52460 11.11986 10.45232 1.000 15.14946 144 PHE A O 1
ATOM 1326 N N . GLY A 1 147 ? -0.15226 9.51497 11.24317 1.000 12.63803 145 GLY A N 1
ATOM 1327 C CA . GLY A 1 147 ? -0.84572 8.41679 10.60156 1.000 13.12648 145 GLY A CA 1
ATOM 1328 C C . GLY A 1 147 ? -1.92238 7.79985 11.47014 1.000 13.53179 145 GLY A C 1
ATOM 1329 O O . GLY A 1 147 ? -2.24842 8.27521 12.55719 1.000 15.80107 145 GLY A O 1
ATOM 1330 N N . LYS A 1 148 ? -2.46656 6.69406 10.97459 1.000 14.48790 146 LYS A N 1
ATOM 1331 C CA . LYS A 1 148 ? -3.59749 6.02176 11.59736 1.000 17.57824 146 LYS A CA 1
ATOM 1332 C C . LYS A 1 148 ? -3.19903 4.89353 12.53656 1.000 16.43950 146 LYS A C 1
ATOM 1333 O O . LYS A 1 148 ? -4.06274 4.38012 13.25995 1.000 20.86591 146 LYS A O 1
ATOM 1339 N N . PHE A 1 149 ? -1.93909 4.48464 12.54608 1.000 13.40653 147 PHE A N 1
ATOM 1340 C CA . PHE A 1 149 ? -1.54054 3.28065 13.26271 1.000 13.19035 147 PHE A CA 1
ATOM 1341 C C . PHE A 1 149 ? -0.54891 3.61563 14.36900 1.000 14.01264 147 PHE A C 1
ATOM 1342 O O . PHE A 1 149 ? -0.04042 4.73517 14.46912 1.000 14.40813 147 PHE A O 1
ATOM 1350 N N . THR A 1 150 ? -0.29908 2.63215 15.22546 1.000 14.74585 148 THR A N 1
ATOM 1351 C CA . THR A 1 150 ? 0.59416 2.84555 16.35292 1.000 14.14981 148 THR A CA 1
ATOM 1352 C C . THR A 1 150 ? 2.05121 2.83250 15.90538 1.000 13.56913 148 THR A C 1
ATOM 1353 O O . THR A 1 150 ? 2.41114 2.29166 14.85531 1.000 13.37607 148 THR A O 1
ATOM 1357 N N . LEU A 1 151 ? 2.90080 3.40595 16.76144 1.000 13.63431 149 LEU A N 1
ATOM 1358 C CA . LEU A 1 151 ? 4.33778 3.36712 16.53665 1.000 13.66932 149 LEU A CA 1
ATOM 1359 C C . LEU A 1 151 ? 4.82302 1.94285 16.27132 1.000 14.77844 149 LEU A C 1
ATOM 1360 O O . LEU A 1 151 ? 5.63093 1.71098 15.36537 1.000 14.55633 149 LEU A O 1
ATOM 1365 N N A GLU A 1 152 ? 4.32233 0.97435 17.04461 0.428 14.66574 150 GLU A N 1
ATOM 1366 N N B GLU A 1 152 ? 4.32604 0.97886 17.04801 0.572 14.55982 150 GLU A N 1
ATOM 1367 C CA A GLU A 1 152 ? 4.77572 -0.40848 16.90467 0.428 15.70186 150 GLU A CA 1
ATOM 1368 C CA B GLU A 1 152 ? 4.79261 -0.39893 16.91980 0.572 15.68305 150 GLU A CA 1
ATOM 1369 C C A GLU A 1 152 ? 4.41869 -0.99070 15.54118 0.428 16.39985 150 GLU A C 1
ATOM 1370 C C B GLU A 1 152 ? 4.42465 -0.99689 15.56801 0.572 16.39187 150 GLU A C 1
ATOM 1371 O O A GLU A 1 152 ? 5.17701 -1.79718 14.99221 0.428 16.23443 150 GLU A O 1
ATOM 1372 O O B GLU A 1 152 ? 5.16445 -1.83132 15.03515 0.572 16.10711 150 GLU A O 1
ATOM 1383 N N A LYS A 1 153 ? 3.26314 -0.61620 14.98597 0.428 15.72137 151 LYS A N 1
ATOM 1384 N N B LYS A 1 153 ? 3.28569 -0.58756 15.00007 0.572 15.81665 151 LYS A N 1
ATOM 1385 C CA A LYS A 1 153 ? 2.90562 -1.09073 13.65163 0.428 15.97353 151 LYS A CA 1
ATOM 1386 C CA B LYS A 1 153 ? 2.89038 -1.08479 13.68482 0.572 15.95983 151 LYS A CA 1
ATOM 1387 C C A LYS A 1 153 ? 3.92543 -0.62858 12.62670 0.428 15.19471 151 LYS A C 1
ATOM 1388 C C B LYS A 1 153 ? 3.86075 -0.61421 12.60719 0.572 15.14137 151 LYS A C 1
ATOM 1389 O O A LYS A 1 153 ? 4.40173 -1.41484 11.80041 0.428 16.07357 151 LYS A O 1
ATOM 1390 O O B LYS A 1 153 ? 4.24756 -1.38914 11.72664 0.572 16.40512 151 LYS A O 1
ATOM 1401 N N . TYR A 1 154 ? 4.26637 0.65889 12.66096 1.000 15.67072 152 TYR A N 1
ATOM 1402 C CA . TYR A 1 154 ? 5.24168 1.17069 11.70870 1.000 14.06501 152 TYR A CA 1
ATOM 1403 C C . TYR A 1 154 ? 6.61968 0.56090 11.94555 1.000 13.24060 152 TYR A C 1
ATOM 1404 O O . TYR A 1 154 ? 7.33496 0.24375 10.98686 1.000 15.41452 152 TYR A O 1
ATOM 1413 N N . GLU A 1 155 ? 6.99987 0.36720 13.21253 1.000 14.64118 153 GLU A N 1
ATOM 1414 C CA . GLU A 1 155 ? 8.29831 -0.23114 13.50896 1.000 16.05641 153 GLU A CA 1
ATOM 1415 C C . GLU A 1 155 ? 8.41634 -1.63226 12.93096 1.000 16.99958 153 GLU A C 1
ATOM 1416 O O . GLU A 1 155 ? 9.50418 -2.04438 12.51160 1.000 19.89360 153 GLU A O 1
ATOM 1422 N N . LYS A 1 156 ? 7.31101 -2.38239 12.91055 1.000 16.98455 154 LYS A N 1
ATOM 1423 C CA . LYS A 1 156 ? 7.36524 -3.77013 12.45828 1.000 18.73622 154 LYS A CA 1
ATOM 1424 C C . LYS A 1 156 ? 7.53139 -3.86210 10.94826 1.000 21.97142 154 LYS A C 1
ATOM 1425 O O . LYS A 1 156 ? 8.33259 -4.66633 10.45506 1.000 24.25464 154 LYS A O 1
ATOM 1431 N N . ASN A 1 157 ? 6.77706 -3.06808 10.19523 1.000 19.26202 155 ASN A N 1
ATOM 1432 C CA . ASN A 1 157 ? 6.87475 -3.12912 8.74345 1.000 20.84182 155 ASN A CA 1
ATOM 1433 C C . ASN A 1 157 ? 6.30128 -1.85627 8.14119 1.000 17.73588 155 ASN A C 1
ATOM 1434 O O . ASN A 1 157 ? 5.14975 -1.83139 7.69486 1.000 19.84387 155 ASN A O 1
ATOM 1439 N N . ARG A 1 158 ? 7.10132 -0.79053 8.12544 1.000 18.60015 156 ARG A N 1
ATOM 1440 C CA . ARG A 1 158 ? 6.55814 0.51765 7.77903 1.000 17.60591 156 ARG A CA 1
ATOM 1441 C C . ARG A 1 158 ? 6.04098 0.54175 6.34572 1.000 15.82377 156 ARG A C 1
ATOM 1442 O O . ARG A 1 158 ? 4.92500 1.01134 6.09019 1.000 16.10577 156 ARG A O 1
ATOM 1450 N N . ILE A 1 159 ? 6.83100 0.01885 5.39864 1.000 18.56878 157 ILE A N 1
ATOM 1451 C CA . ILE A 1 159 ? 6.43444 0.11890 3.99529 1.000 19.39031 157 ILE A CA 1
ATOM 1452 C C . ILE A 1 159 ? 5.12816 -0.62111 3.75422 1.000 18.47588 157 ILE A C 1
ATOM 1453 O O . ILE A 1 159 ? 4.26345 -0.15166 3.00492 1.000 20.26529 157 ILE A O 1
ATOM 1458 N N . GLU A 1 160 ? 4.95102 -1.77321 4.40173 1.000 19.42730 158 GLU A N 1
ATOM 1459 C CA . GLU A 1 160 ? 3.72822 -2.54423 4.20506 1.000 23.63695 158 GLU A CA 1
ATOM 1460 C C . GLU A 1 160 ? 2.50470 -1.75115 4.64389 1.000 20.84350 158 GLU A C 1
ATOM 1461 O O . GLU A 1 160 ? 1.49852 -1.68732 3.92699 1.000 23.81669 158 GLU A O 1
ATOM 1467 N N . VAL A 1 161 ? 2.56857 -1.14027 5.82902 1.000 16.78145 159 VAL A N 1
ATOM 1468 C CA . VAL A 1 161 ? 1.42624 -0.37416 6.31425 1.000 18.83615 159 VAL A CA 1
ATOM 1469 C C . VAL A 1 161 ? 1.17482 0.84599 5.43370 1.000 15.80096 159 VAL A C 1
ATOM 1470 O O . VAL A 1 161 ? 0.02491 1.17534 5.11446 1.000 15.03237 159 VAL A O 1
ATOM 1474 N N . LEU A 1 162 ? 2.24332 1.54636 5.04303 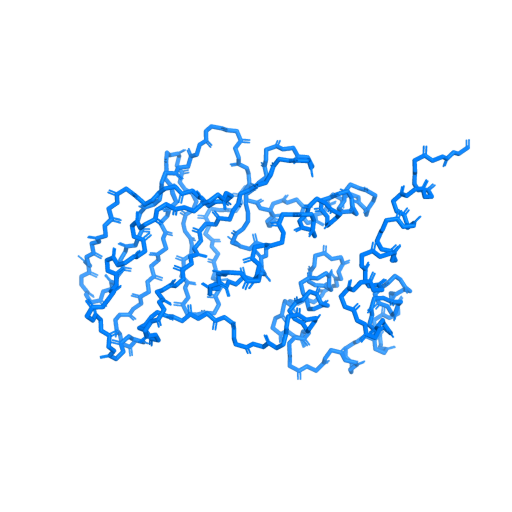1.000 14.25400 160 LEU A N 1
ATOM 1475 C CA . LEU A 1 162 ? 2.07973 2.77582 4.26976 1.000 15.78449 160 LEU A CA 1
ATOM 1476 C C . LEU A 1 162 ? 1.48732 2.52383 2.88782 1.000 16.67093 160 LEU A C 1
ATOM 1477 O O . LEU A 1 162 ? 0.76508 3.38453 2.37308 1.000 17.06204 160 LEU A O 1
ATOM 1482 N N . THR A 1 163 ? 1.76986 1.36713 2.27334 1.000 17.67842 161 THR A N 1
ATOM 1483 C CA . THR A 1 163 ? 1.26925 1.13959 0.91670 1.000 19.13523 161 THR A CA 1
ATOM 1484 C C . THR A 1 163 ? -0.24638 1.23727 0.87398 1.000 19.49734 161 THR A C 1
ATOM 1485 O O . THR A 1 163 ? -0.81465 1.81517 -0.05840 1.000 22.27065 161 THR A O 1
ATOM 1489 N N . LYS A 1 164 ? -0.91615 0.70544 1.88856 1.000 18.95086 162 LYS A N 1
ATOM 1490 C CA . LYS A 1 164 ? -2.36635 0.73780 1.94422 1.000 19.03602 162 LYS A CA 1
ATOM 1491 C C . LYS A 1 164 ? -2.91548 1.95233 2.67356 1.000 20.21404 162 LYS A C 1
ATOM 1492 O O . LYS A 1 164 ? -4.10499 2.25801 2.52828 1.000 21.71786 162 LYS A O 1
ATOM 1498 N N . GLU A 1 165 ? -2.08489 2.65865 3.44936 1.000 16.98114 163 GLU A N 1
ATOM 1499 C CA . GLU A 1 165 ? -2.59388 3.80557 4.19621 1.000 17.83249 163 GLU A CA 1
ATOM 1500 C C . GLU A 1 165 ? -2.90195 4.99867 3.29327 1.000 16.45068 163 GLU A C 1
ATOM 1501 O O . GLU A 1 165 ? -3.81621 5.77236 3.59310 1.000 18.44349 163 GLU A O 1
ATOM 1507 N N . LYS A 1 166 ? -2.15958 5.16006 2.19908 1.000 19.34319 164 LYS A N 1
ATOM 1508 C CA . LYS A 1 166 ? -2.43485 6.20788 1.21235 1.000 21.70843 164 LYS A CA 1
ATOM 1509 C C . LYS A 1 166 ? -2.38841 7.60373 1.83492 1.000 21.57885 164 LYS A C 1
ATOM 1510 O O . LYS A 1 166 ? -3.25802 8.45220 1.61313 1.000 25.73084 164 LYS A O 1
ATOM 1516 N N . ASN A 1 167 ? -1.35421 7.82865 2.63618 1.000 17.29829 165 ASN A N 1
ATOM 1517 C CA . ASN A 1 167 ? -1.04771 9.13527 3.19802 1.000 16.58314 165 ASN A CA 1
ATOM 1518 C C . ASN A 1 167 ? 0.13735 9.67445 2.40568 1.000 15.99754 165 ASN A C 1
ATOM 1519 O O . ASN A 1 167 ? 1.25716 9.17063 2.52299 1.000 15.10602 165 ASN A O 1
ATOM 1524 N N . SER A 1 168 ? -0.11344 10.68784 1.57029 1.000 16.42560 166 SER A N 1
ATOM 1525 C CA . SER A 1 168 ? 0.92287 11.15080 0.65177 1.000 18.28283 166 SER A CA 1
ATOM 1526 C C . SER A 1 168 ? 2.10205 11.77823 1.38946 1.000 15.46577 166 SER A C 1
ATOM 1527 O O . SER A 1 168 ? 3.25502 11.60024 0.98008 1.000 16.28817 166 SER A O 1
ATOM 1530 N N . PHE A 1 169 ? 1.83889 12.51476 2.47121 1.000 14.74717 167 PHE A N 1
ATOM 1531 C CA . PHE A 1 169 ? 2.93418 13.05743 3.27350 1.000 14.28089 167 PHE A CA 1
ATOM 1532 C C . PHE A 1 169 ? 3.81654 11.93917 3.81746 1.000 14.05461 167 PHE A C 1
ATOM 1533 O O . PHE A 1 169 ? 5.04624 12.00351 3.72740 1.000 13.44456 167 PHE A O 1
ATOM 1541 N N . LEU A 1 170 ? 3.20566 10.90442 4.38998 1.000 13.47112 168 LEU A N 1
ATOM 1542 C CA . LEU A 1 170 ? 4.00806 9.82241 4.95499 1.000 12.46639 168 LEU A CA 1
ATOM 1543 C C . LEU A 1 170 ? 4.76168 9.04527 3.87940 1.000 12.88208 168 LEU A C 1
ATOM 1544 O O . LEU A 1 170 ? 5.88093 8.58894 4.12280 1.000 13.83351 168 LEU A O 1
ATOM 1549 N N . ASN A 1 171 ? 4.18608 8.90812 2.68129 1.000 13.75352 169 ASN A N 1
ATOM 1550 C CA . ASN A 1 171 ? 4.92791 8.28498 1.59012 1.000 15.41057 169 ASN A CA 1
ATOM 1551 C C . ASN A 1 171 ? 6.16949 9.10007 1.23322 1.000 15.33362 169 ASN A C 1
ATOM 1552 O O . ASN A 1 171 ? 7.23160 8.53515 0.94542 1.000 15.97435 169 ASN A O 1
ATOM 1557 N N . ASP A 1 172 ? 6.06371 10.43141 1.27348 1.000 14.42921 170 ASP A N 1
ATOM 1558 C CA . ASP A 1 172 ? 7.22860 11.28195 1.02350 1.000 16.44827 170 ASP A CA 1
ATOM 1559 C C . ASP A 1 172 ? 8.26453 11.14734 2.13524 1.000 15.38549 170 ASP A C 1
ATOM 1560 O O . ASP A 1 172 ? 9.47349 11.13192 1.87286 1.000 16.40776 170 ASP A O 1
ATOM 1565 N N . VAL A 1 173 ? 7.81090 11.05511 3.38616 1.000 13.93985 171 VAL A N 1
ATOM 1566 C CA . VAL A 1 173 ? 8.72474 10.83769 4.50537 1.000 14.75595 171 VAL A CA 1
ATOM 1567 C C . VAL A 1 173 ? 9.46018 9.51309 4.34495 1.000 15.67225 171 VAL A C 1
ATOM 1568 O O . VAL A 1 173 ? 10.67780 9.42772 4.55345 1.000 16.45022 171 VAL A O 1
ATOM 1572 N N . GLU A 1 174 ? 8.72620 8.46012 3.98259 1.000 14.14840 172 GLU A N 1
ATOM 1573 C CA . GLU A 1 174 ? 9.33235 7.14273 3.81260 1.000 15.83743 172 GLU A CA 1
ATOM 1574 C C . GLU A 1 174 ? 10.44013 7.15688 2.76677 1.000 16.29214 172 GLU A C 1
ATOM 1575 O O . GLU A 1 174 ? 11.44635 6.45240 2.92220 1.000 15.93506 172 GLU A O 1
ATOM 1581 N N . ALA A 1 175 ? 10.29407 7.96896 1.72343 1.000 14.93649 173 ALA A N 1
ATOM 1582 C CA . ALA A 1 175 ? 11.22687 7.92624 0.60782 1.000 16.03729 173 ALA A CA 1
ATOM 1583 C C . ALA A 1 175 ? 12.55538 8.61860 0.88360 1.000 16.20016 173 ALA A C 1
ATOM 1584 O O . ALA A 1 175 ? 13.49047 8.43843 0.10071 1.000 17.01994 173 ALA A O 1
ATOM 1586 N N . VAL A 1 176 ? 12.68904 9.41925 1.94575 1.000 15.38591 174 VAL A N 1
ATOM 1587 C CA . VAL A 1 176 ? 13.93041 10.17995 2.07663 1.000 15.93918 174 VAL A CA 1
ATOM 1588 C C . VAL A 1 176 ? 15.09276 9.24791 2.39971 1.000 15.12780 174 VAL A C 1
ATOM 1589 O O . VAL A 1 176 ? 14.93264 8.20896 3.05324 1.000 15.59733 174 VAL A O 1
ATOM 1593 N N . GLU A 1 177 ? 16.28195 9.62656 1.93356 1.000 16.66235 175 GLU A N 1
ATOM 1594 C CA . GLU A 1 177 ? 17.44491 8.76028 2.02843 1.000 16.47269 175 GLU A CA 1
ATOM 1595 C C . GLU A 1 177 ? 18.36071 9.10175 3.18743 1.000 17.47466 175 GLU A C 1
ATOM 1596 O O . GLU A 1 177 ? 19.25612 8.31005 3.49941 1.000 19.67972 175 GLU A O 1
ATOM 1602 N N . SER A 1 178 ? 18.16140 10.24579 3.83567 1.000 16.07690 176 SER A N 1
ATOM 1603 C CA . SER A 1 178 ? 19.08173 10.66791 4.87700 1.000 16.82006 176 SER A CA 1
ATOM 1604 C C . SER A 1 178 ? 18.36338 11.57968 5.85821 1.000 16.92333 176 SER A C 1
ATOM 1605 O O . SER A 1 178 ? 17.28677 12.11148 5.57408 1.000 15.21920 176 SER A O 1
ATOM 1608 N N . LEU A 1 179 ? 18.99921 11.77010 7.01651 1.000 17.50315 177 LEU A N 1
ATOM 1609 C CA . LEU A 1 179 ? 18.48970 12.71145 8.00950 1.000 17.40266 177 LEU A CA 1
ATOM 1610 C C . LEU A 1 179 ? 18.45325 14.12840 7.45224 1.000 17.97459 177 LEU A C 1
ATOM 1611 O O . LEU A 1 179 ? 17.49394 14.87509 7.68616 1.000 17.16119 177 LEU A O 1
ATOM 1616 N N . GLU A 1 180 ? 19.47634 14.51787 6.68910 1.000 18.14800 178 GLU A N 1
ATOM 1617 C CA . GLU A 1 180 ? 19.47510 15.86807 6.13866 1.000 19.34265 178 GLU A CA 1
ATOM 1618 C C . GLU A 1 180 ? 18.33444 16.05693 5.14469 1.000 18.02891 178 GLU A C 1
ATOM 1619 O O . GLU A 1 180 ? 17.69745 17.11639 5.11621 1.000 18.79704 178 GLU A O 1
ATOM 1625 N N A SER A 1 181 ? 18.04354 15.03803 4.33115 0.361 17.35348 179 SER A N 1
ATOM 1626 N N B SER A 1 181 ? 18.05457 15.03825 4.32852 0.639 17.29669 179 SER A N 1
ATOM 1627 C CA A SER A 1 181 ? 16.92293 15.15826 3.40367 0.361 16.48131 179 SER A CA 1
ATOM 1628 C CA B SER A 1 181 ? 16.93096 15.13878 3.40628 0.639 16.47017 179 SER A CA 1
ATOM 1629 C C A SER A 1 181 ? 15.58024 15.15188 4.12607 0.361 14.86243 179 SER A C 1
ATOM 1630 C C B SER A 1 181 ? 15.59474 15.16841 4.13753 0.639 14.80234 179 SER A C 1
ATOM 1631 O O A SER A 1 181 ? 14.62222 15.76729 3.64492 0.361 14.24901 179 SER A O 1
ATOM 1632 O O B SER A 1 181 ? 14.65887 15.83036 3.67659 0.639 14.05957 179 SER A O 1
ATOM 1637 N N . LEU A 1 182 ? 15.48550 14.46973 5.27201 1.000 15.11079 180 LEU A N 1
ATOM 1638 C CA . LEU A 1 182 ? 14.27341 14.56869 6.08314 1.000 14.48844 180 LEU A CA 1
ATOM 1639 C C . LEU A 1 182 ? 14.09784 15.98562 6.61209 1.000 13.11107 180 LEU A C 1
ATOM 1640 O O . LEU A 1 182 ? 13.00190 16.55437 6.55169 1.000 13.47369 180 LEU A O 1
ATOM 1645 N N . ARG A 1 183 ? 15.17509 16.57615 7.12851 1.000 14.15668 181 ARG A N 1
ATOM 1646 C CA . ARG A 1 183 ? 15.09271 17.95122 7.61241 1.000 14.69939 181 ARG A CA 1
ATOM 1647 C C . ARG A 1 183 ? 14.64764 18.90076 6.50612 1.000 15.50967 181 ARG A C 1
ATOM 1648 O O . ARG A 1 183 ? 13.83339 19.80349 6.73997 1.000 15.68045 181 ARG A O 1
ATOM 1656 N N . ASP A 1 184 ? 15.16944 18.70804 5.28906 1.000 15.60041 182 ASP A N 1
ATOM 1657 C CA . ASP A 1 184 ? 14.78450 19.55495 4.16420 1.000 15.83340 182 ASP A CA 1
ATOM 1658 C C . ASP A 1 184 ? 13.31832 19.36924 3.80033 1.000 16.66906 182 ASP A C 1
ATOM 1659 O O . ASP A 1 184 ? 12.62097 20.34644 3.50556 1.000 15.95669 182 ASP A O 1
ATOM 1664 N N . LEU A 1 185 ? 12.83998 18.12044 3.78825 1.000 15.10681 183 LEU A N 1
ATOM 1665 C CA A LEU A 1 185 ? 11.43877 17.85749 3.47994 0.587 14.45005 183 LEU A CA 1
ATOM 1666 C CA B LEU A 1 185 ? 11.43895 17.86733 3.47328 0.413 14.54484 183 LEU A CA 1
ATOM 1667 C C . LEU A 1 185 ? 10.51987 18.56454 4.46971 1.000 14.12316 183 LEU A C 1
ATOM 1668 O O . LEU A 1 185 ? 9.56127 19.23986 4.07796 1.000 14.73065 183 LEU A O 1
ATOM 1677 N N . ILE A 1 186 ? 10.78676 18.38975 5.76636 1.000 14.37018 184 ILE A N 1
ATOM 1678 C CA . ILE A 1 186 ? 9.93280 18.97888 6.79329 1.000 14.79504 184 ILE A CA 1
ATOM 1679 C C . ILE A 1 186 ? 9.96749 20.49707 6.70826 1.000 16.03062 184 ILE A C 1
ATOM 1680 O O . ILE A 1 186 ? 8.92658 21.15846 6.78776 1.000 14.91891 184 ILE A O 1
ATOM 1685 N N . LYS A 1 187 ? 11.16059 21.07417 6.53691 1.000 15.70932 185 LYS A N 1
ATOM 1686 C CA . LYS A 1 187 ? 11.27272 22.52639 6.46613 1.000 17.09263 185 LYS A CA 1
ATOM 1687 C C . LYS A 1 187 ? 10.54441 23.06738 5.24668 1.000 17.64859 185 LYS A C 1
ATOM 1688 O O . LYS A 1 187 ? 9.86271 24.09541 5.32743 1.000 17.71734 185 LYS A O 1
ATOM 1694 N N . ASN A 1 188 ? 10.65096 22.37700 4.11264 1.000 16.80149 186 ASN A N 1
ATOM 1695 C CA . ASN A 1 188 ? 9.95195 22.83142 2.91517 1.000 18.50270 186 ASN A CA 1
ATOM 1696 C C . ASN A 1 188 ? 8.43893 22.77028 3.08713 1.000 20.15056 186 ASN A C 1
ATOM 1697 O O . ASN A 1 188 ? 7.72597 23.68925 2.66936 1.000 18.29209 186 ASN A O 1
ATOM 1702 N N . ARG A 1 189 ? 7.92560 21.69862 3.69653 1.000 16.04667 187 ARG A N 1
ATOM 1703 C CA . ARG A 1 189 ? 6.48856 21.61914 3.93585 1.000 15.83291 187 ARG A CA 1
ATOM 1704 C C . ARG A 1 189 ? 6.03350 22.70608 4.90535 1.000 16.19826 187 ARG A C 1
ATOM 1705 O O . ARG A 1 189 ? 4.96955 23.31042 4.72203 1.000 16.75932 187 ARG A O 1
ATOM 1713 N N . LEU A 1 190 ? 6.83507 22.97874 5.93371 1.000 15.62078 188 LEU A N 1
ATOM 1714 C CA . LEU A 1 190 ? 6.49036 24.03624 6.88030 1.000 16.49018 188 LEU A CA 1
ATOM 1715 C C . LEU A 1 190 ? 6.45713 25.39593 6.19252 1.000 17.42887 188 LEU A C 1
ATOM 1716 O O . LEU A 1 190 ? 5.53160 26.19042 6.40897 1.000 16.97547 188 LEU A O 1
ATOM 1721 N N . THR A 1 191 ? 7.45076 25.67224 5.34441 1.000 17.20680 189 THR A N 1
ATOM 1722 C CA . THR A 1 191 ? 7.47571 26.92982 4.60245 1.000 18.99301 189 THR A CA 1
ATOM 1723 C C . THR A 1 191 ? 6.22382 27.09133 3.74317 1.000 19.95079 189 THR A C 1
ATOM 1724 O O . THR A 1 191 ? 5.67429 28.19627 3.63701 1.000 19.25902 189 THR A O 1
ATOM 1728 N N . GLU A 1 192 ? 5.75166 26.00060 3.12805 1.000 18.39053 190 GLU A N 1
ATOM 1729 C CA A GLU A 1 192 ? 4.52180 26.05284 2.33872 0.465 19.00430 190 GLU A CA 1
ATOM 1730 C CA B GLU A 1 192 ? 4.53070 26.08470 2.33568 0.535 18.99456 190 GLU A CA 1
ATOM 1731 C C . GLU A 1 192 ? 3.32182 26.43893 3.19835 1.000 20.41588 190 GLU A C 1
ATOM 1732 O O . GLU A 1 192 ? 2.44130 27.18689 2.75442 1.000 20.04367 190 GLU A O 1
ATOM 1743 N N . GLU A 1 193 ? 3.25944 25.91883 4.43244 1.000 17.84022 191 GLU A N 1
ATOM 1744 C CA . GLU A 1 193 ? 2.13377 26.23551 5.31180 1.000 18.32172 191 GLU A CA 1
ATOM 1745 C C . GLU A 1 193 ? 2.15251 27.69184 5.75781 1.000 18.79809 191 GLU A C 1
ATOM 1746 O O . GLU A 1 193 ? 1.09708 28.25843 6.06233 1.000 18.07957 191 GLU A O 1
ATOM 1752 N N . GLN A 1 194 ? 3.33056 28.31127 5.79674 1.000 17.94162 192 GLN A N 1
ATOM 1753 C CA . GLN A 1 194 ? 3.48623 29.66666 6.30701 1.000 19.15506 192 GLN A CA 1
ATOM 1754 C C . GLN A 1 194 ? 3.11276 30.74288 5.29604 1.000 20.36359 192 GLN A C 1
ATOM 1755 O O . GLN A 1 194 ? 3.09182 31.92369 5.66302 1.000 23.56939 192 GLN A O 1
ATOM 1761 N N . LYS A 1 195 ? 2.80607 30.37096 4.05430 1.000 19.50309 193 LYS A N 1
ATOM 1762 C CA . LYS A 1 195 ? 2.45225 31.30800 2.99553 1.000 21.92225 193 LYS A CA 1
ATOM 1763 C C . LYS A 1 195 ? 1.08918 30.95217 2.42337 1.000 22.83803 193 LYS A C 1
ATOM 1764 O O . LYS A 1 195 ? 0.68649 29.78420 2.42528 1.000 23.26957 193 LYS A O 1
ATOM 1770 N N . ASN A 1 196 ? 0.39668 31.95620 1.89776 1.000 20.94654 194 ASN A N 1
ATOM 1771 C CA . ASN A 1 196 ? -0.89144 31.72761 1.25797 1.000 21.44777 194 ASN A CA 1
ATOM 1772 C C . ASN A 1 196 ? -1.29031 32.92286 0.40265 1.000 33.81965 194 ASN A C 1
ATOM 1773 O O . ASN A 1 196 ? -2.14120 33.71861 0.79926 1.000 39.46408 194 ASN A O 1
#

Solvent-accessible surface area: 10275 Å² total; per-residue (Å²): 115,78,136,97,78,95,5,66,74,1,56,0,59,3,86,145,100,25,0,20,0,15,1,45,37,149,102,1,131,74,108,132,56,6,123,42,4,92,112,97,42,135,57,13,11,83,28,97,78,17,82,84,115,146,40,74,5,12,0,14,3,53,52,41,146,51,23,48,2,0,18,40,12,49,156,108,42,85,124,58,9,10,31,0,0,13,43,2,4,97,8,40,4,20,123,114,12,27,3,11,7,0,21,19,0,0,0,10,107,60,20,88,44,4,27,2,1,0,21,5,3,121,117,108,10,3,41,53,18,114,85,111,40,13,55,18,2,14,2,0,0,0,1,0,23,6,166,88,85,21,90,116,1,37,180,71,24,96,76,26,1,85,154,18,167,41,88,35,0,64,59,0,41,73,21,165,49,51,110,40,0,60,72,20,0,102,82,70,9,65,111,94,112,162,203

Organism: Enterococcus faecalis (NCBI:txid1351)

Sequence (195 aa):
SMMKYKILLKNLQFYYQENVIIVVQINEKYLTNREEHIIFDVEESSEQYFVDVEEEILTKDGKLEIVYNRPNGYTPLLLDLKEYADFYKLLDIVNRLLEMNVLEKTNTYLAMQNILLKDTRDLLLFIYKADHFDNLPYSTKEELEQWKNFICSFFGKFTLEEKKYEKNRIEVLTKEKNSFLNDVEAVESLESSLRDLLIKNRLTEEEQKN

Radius of gyration: 16.93 Å; Cα contacts (8 Å, |Δi|>4): 308; chains: 1; bounding box: 32×40×44 Å